Protein AF-A0A956DE65-F1 (afdb_monomer_lite)

Structure (mmCIF, N/CA/C/O backbone):
data_AF-A0A956DE65-F1
#
_entry.id   AF-A0A956DE65-F1
#
loop_
_atom_site.group_PDB
_atom_site.id
_atom_site.type_symbol
_atom_site.label_atom_id
_atom_site.label_alt_id
_atom_site.label_comp_id
_atom_site.label_asym_id
_atom_site.label_entity_id
_atom_site.label_seq_id
_atom_site.pdbx_PDB_ins_code
_atom_site.Cartn_x
_atom_site.Cartn_y
_atom_site.Cartn_z
_atom_site.occupancy
_atom_site.B_iso_or_equiv
_atom_site.auth_seq_id
_atom_site.auth_comp_id
_atom_site.auth_asym_id
_atom_site.auth_atom_id
_atom_site.pdbx_PDB_model_num
ATOM 1 N N . MET A 1 1 ? 37.335 5.386 6.752 1.00 34.44 1 MET A N 1
ATOM 2 C CA . MET A 1 1 ? 36.260 5.614 5.763 1.00 34.44 1 MET A CA 1
ATOM 3 C C . MET A 1 1 ? 36.700 4.943 4.476 1.00 34.44 1 MET A C 1
ATOM 5 O O . MET A 1 1 ? 37.652 5.407 3.871 1.00 34.44 1 MET A O 1
ATOM 9 N N . SER A 1 2 ? 36.118 3.789 4.152 1.00 34.28 2 SER A N 1
ATOM 10 C CA . SER A 1 2 ? 36.446 3.040 2.935 1.00 34.28 2 SER A CA 1
ATOM 11 C C . SER A 1 2 ? 35.549 3.569 1.822 1.00 34.28 2 SER A C 1
ATOM 13 O O . SER A 1 2 ? 34.340 3.340 1.862 1.00 34.28 2 SER A O 1
ATOM 15 N N . SER A 1 3 ? 36.101 4.362 0.901 1.00 36.34 3 SER A N 1
ATOM 16 C CA . SER A 1 3 ? 35.368 4.732 -0.304 1.00 36.34 3 SER A CA 1
ATOM 17 C C . SER A 1 3 ? 35.287 3.497 -1.193 1.00 36.34 3 SER A C 1
ATOM 19 O O . SER A 1 3 ? 36.281 2.820 -1.461 1.00 36.34 3 SER A O 1
ATOM 21 N N . VAL A 1 4 ? 34.072 3.174 -1.622 1.00 36.09 4 VAL A N 1
ATOM 22 C CA . VAL A 1 4 ? 33.838 2.189 -2.671 1.00 36.09 4 VAL A CA 1
ATOM 23 C C . VAL A 1 4 ? 34.372 2.804 -3.964 1.00 36.09 4 VAL A C 1
ATOM 25 O O . VAL A 1 4 ? 33.655 3.486 -4.687 1.00 36.09 4 VAL A O 1
ATOM 28 N N . LEU A 1 5 ? 35.665 2.619 -4.224 1.00 34.53 5 LEU A N 1
ATOM 29 C CA . LEU A 1 5 ? 36.224 2.813 -5.553 1.00 34.53 5 LEU A CA 1
ATOM 30 C C . LEU A 1 5 ? 35.657 1.695 -6.423 1.00 34.53 5 LEU A C 1
ATOM 32 O O . LEU A 1 5 ? 35.942 0.515 -6.204 1.00 34.53 5 LEU A O 1
ATOM 36 N N . SER A 1 6 ? 34.803 2.084 -7.369 1.00 33.66 6 SER A N 1
ATOM 37 C CA . SER A 1 6 ? 34.328 1.224 -8.445 1.00 33.66 6 SER A CA 1
ATOM 38 C C . SER A 1 6 ? 35.541 0.551 -9.085 1.00 33.66 6 SER A C 1
ATOM 40 O O . SER A 1 6 ? 36.336 1.193 -9.768 1.00 33.66 6 SER A O 1
ATOM 42 N N . ARG A 1 7 ? 35.727 -0.744 -8.813 1.00 44.09 7 ARG A N 1
ATOM 43 C CA . ARG A 1 7 ? 36.725 -1.562 -9.498 1.00 44.09 7 ARG A CA 1
ATOM 44 C C . ARG A 1 7 ? 36.208 -1.819 -10.907 1.00 44.09 7 ARG A C 1
ATOM 46 O O . ARG A 1 7 ? 35.679 -2.894 -11.182 1.00 44.09 7 ARG A O 1
ATOM 53 N N . ILE A 1 8 ? 36.367 -0.849 -11.800 1.00 47.75 8 ILE A N 1
ATOM 54 C CA . ILE A 1 8 ? 36.428 -1.163 -13.224 1.00 47.75 8 ILE A CA 1
ATOM 55 C C . ILE A 1 8 ? 37.656 -2.065 -13.359 1.00 47.75 8 ILE A C 1
ATOM 57 O O . ILE A 1 8 ? 38.786 -1.657 -13.097 1.00 47.75 8 ILE A O 1
ATOM 61 N N . ARG A 1 9 ? 37.429 -3.355 -13.617 1.00 42.97 9 ARG A N 1
ATOM 62 C CA . ARG A 1 9 ? 38.506 -4.327 -13.816 1.00 42.97 9 ARG A CA 1
ATOM 63 C C . ARG A 1 9 ? 39.313 -3.862 -15.029 1.00 42.97 9 ARG A C 1
ATOM 65 O O . ARG A 1 9 ? 38.852 -4.016 -16.151 1.00 42.97 9 ARG A O 1
ATOM 72 N N . HIS A 1 10 ? 40.525 -3.355 -14.815 1.00 46.88 10 HIS A N 1
ATOM 73 C CA . HIS A 1 10 ? 41.432 -2.958 -15.901 1.00 46.88 10 HIS A CA 1
ATOM 74 C C . HIS A 1 10 ? 41.753 -4.099 -16.887 1.00 46.88 10 HIS A C 1
ATOM 76 O O . HIS A 1 10 ? 42.130 -3.832 -18.017 1.00 46.88 10 HIS A O 1
ATOM 82 N N . GLY A 1 11 ? 41.518 -5.364 -16.520 1.00 49.53 11 GLY A N 1
ATOM 83 C CA . GLY A 1 11 ? 41.624 -6.509 -17.436 1.00 49.53 11 GLY A CA 1
ATOM 84 C C . GLY A 1 11 ? 40.432 -6.699 -18.383 1.00 49.53 11 GLY A C 1
ATOM 85 O O . GLY A 1 11 ? 40.154 -7.838 -18.728 1.00 49.53 11 GLY A O 1
ATOM 86 N N . THR A 1 12 ? 39.674 -5.640 -18.685 1.00 47.75 12 THR A N 1
ATOM 87 C CA . THR A 1 12 ? 38.514 -5.659 -19.606 1.00 47.75 12 THR A CA 1
ATOM 88 C C . THR A 1 12 ? 38.545 -4.508 -20.619 1.00 47.75 12 THR A C 1
ATOM 90 O O . THR A 1 12 ? 37.570 -4.267 -21.336 1.00 47.75 12 THR A O 1
ATOM 93 N N . ALA A 1 13 ? 39.655 -3.76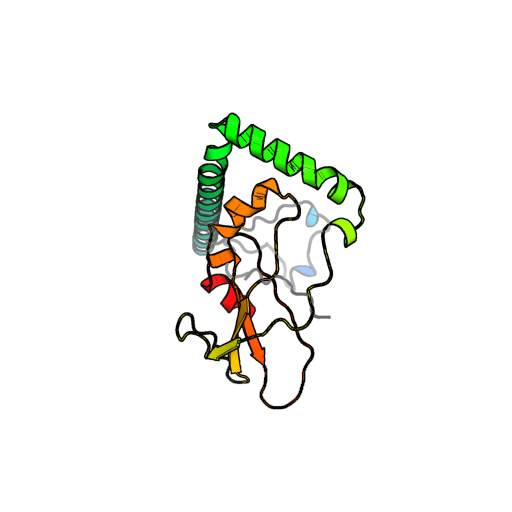7 -20.664 1.00 51.00 13 ALA A N 1
ATOM 94 C CA . ALA A 1 13 ? 39.881 -2.690 -21.616 1.00 51.00 13 ALA A CA 1
ATOM 95 C C . ALA A 1 13 ? 40.623 -3.241 -22.840 1.00 51.00 13 ALA A C 1
ATOM 97 O O . ALA A 1 13 ? 41.652 -3.896 -22.700 1.00 51.00 13 ALA A O 1
ATOM 98 N N . SER A 1 14 ? 40.138 -2.950 -24.051 1.00 52.38 14 SER A N 1
ATOM 99 C CA . SER A 1 14 ? 40.809 -3.392 -25.286 1.00 52.38 14 SER A CA 1
ATOM 100 C C . SER A 1 14 ? 42.102 -2.628 -25.608 1.00 52.38 14 SER A C 1
ATOM 102 O O . SER A 1 14 ? 42.804 -2.980 -26.553 1.00 52.38 14 SER A O 1
ATOM 104 N N . SER A 1 15 ? 42.395 -1.565 -24.862 1.00 52.34 15 SER A N 1
ATOM 105 C CA . SER A 1 15 ? 43.587 -0.727 -24.995 1.00 52.34 15 SER A CA 1
ATOM 106 C C . SER A 1 15 ? 43.963 -0.175 -23.622 1.00 52.34 15 SER A C 1
ATOM 108 O O . SER A 1 15 ? 43.128 0.457 -22.974 1.00 52.34 15 SER A O 1
ATOM 110 N N . GLU A 1 16 ? 45.197 -0.417 -23.178 1.00 52.31 16 GLU A N 1
ATOM 111 C CA . GLU A 1 16 ? 45.737 0.215 -21.971 1.00 52.31 16 GLU A CA 1
ATOM 112 C C . GLU A 1 16 ? 45.933 1.723 -22.204 1.00 52.31 16 GLU A C 1
ATOM 114 O O . GLU A 1 16 ? 46.301 2.122 -23.317 1.00 52.31 16 GLU A O 1
ATOM 119 N N . PRO A 1 17 ? 45.717 2.577 -21.186 1.00 54.22 17 PRO A N 1
ATOM 120 C CA . PRO A 1 17 ? 46.152 3.965 -21.250 1.00 54.22 17 PRO A CA 1
ATOM 121 C C . PRO A 1 17 ? 47.668 3.998 -21.473 1.00 54.22 17 PRO A C 1
ATOM 123 O O . PRO A 1 17 ? 48.412 3.272 -20.814 1.00 54.22 17 PRO A O 1
ATOM 126 N N . SER A 1 18 ? 48.154 4.836 -22.386 1.00 56.69 18 SER A N 1
ATOM 127 C CA . SER A 1 18 ? 49.595 5.042 -22.541 1.00 56.69 18 SER A CA 1
ATOM 128 C C . SER A 1 18 ? 50.141 5.724 -21.282 1.00 56.69 18 SER A C 1
ATOM 130 O O . SER A 1 18 ? 49.874 6.908 -21.077 1.00 56.69 18 SER A O 1
ATOM 132 N N . GLY A 1 19 ? 50.883 4.998 -20.441 1.00 57.03 19 GLY A N 1
ATOM 133 C CA . GLY A 1 19 ? 51.376 5.518 -19.164 1.00 57.03 19 GLY A CA 1
ATOM 134 C C . GLY A 1 19 ? 52.756 4.987 -18.787 1.00 57.03 19 GLY A C 1
ATOM 135 O O . GLY A 1 19 ? 52.990 3.784 -18.787 1.00 57.03 19 GLY A O 1
ATOM 136 N N . SER A 1 20 ? 53.653 5.927 -18.493 1.00 59.50 20 SER A N 1
ATOM 137 C CA . SER A 1 20 ? 55.043 5.779 -18.044 1.00 59.50 20 SER A CA 1
ATOM 138 C C . SER A 1 20 ? 55.220 4.940 -16.770 1.00 59.50 20 SER A C 1
ATOM 140 O O . SER A 1 20 ? 54.276 4.799 -15.999 1.00 59.50 20 SER A O 1
ATOM 142 N N . ASP A 1 21 ? 56.455 4.492 -16.502 1.00 56.69 21 ASP A N 1
ATOM 143 C CA . ASP A 1 21 ? 56.867 3.775 -15.282 1.00 56.69 21 ASP A CA 1
ATOM 144 C C . ASP A 1 21 ? 56.325 4.432 -13.989 1.00 56.69 21 ASP A C 1
ATOM 146 O O . ASP A 1 21 ? 56.846 5.450 -13.533 1.00 56.69 21 ASP A O 1
ATOM 150 N N . GLY A 1 22 ? 55.271 3.855 -13.393 1.00 64.88 22 GLY A N 1
ATOM 151 C CA . GLY A 1 22 ? 54.675 4.306 -12.126 1.00 64.88 22 GLY A CA 1
ATOM 152 C C . GLY A 1 22 ? 53.154 4.090 -12.032 1.00 64.88 22 GLY A C 1
ATOM 153 O O . GLY A 1 22 ? 52.532 3.619 -12.987 1.00 64.88 22 GLY A O 1
ATOM 154 N N . PRO A 1 23 ? 52.519 4.399 -10.882 1.00 64.31 23 PRO A N 1
ATOM 155 C CA . PRO A 1 23 ? 51.067 4.345 -10.759 1.00 64.31 23 PRO A CA 1
ATOM 156 C C . PRO A 1 23 ? 50.413 5.427 -11.629 1.00 64.31 23 PRO A C 1
ATOM 158 O O . PRO A 1 23 ? 50.681 6.612 -11.452 1.00 64.31 23 PRO A O 1
ATOM 161 N N . TRP A 1 24 ? 49.532 5.030 -12.550 1.00 63.47 24 TRP A N 1
ATOM 162 C CA . TRP A 1 24 ? 48.954 5.923 -13.569 1.00 63.47 24 TRP A CA 1
ATOM 163 C C . TRP A 1 24 ? 48.234 7.158 -12.999 1.00 63.47 24 TRP A C 1
ATOM 165 O O . TRP A 1 24 ? 48.202 8.204 -13.637 1.00 63.47 24 TRP A O 1
ATOM 175 N N . TRP A 1 25 ? 47.683 7.062 -11.784 1.00 68.00 25 TRP A N 1
ATOM 176 C CA . TRP A 1 25 ? 47.002 8.172 -11.108 1.00 68.00 25 TRP A CA 1
ATOM 177 C C . TRP A 1 25 ? 47.958 9.267 -10.606 1.00 68.00 25 TRP A C 1
ATOM 179 O O . TRP A 1 25 ? 47.498 10.348 -10.250 1.00 68.00 25 TRP A O 1
ATOM 189 N N . GLU A 1 26 ? 49.267 9.007 -10.565 1.00 67.69 26 GLU A N 1
ATOM 190 C CA . GLU A 1 26 ? 50.301 9.985 -10.188 1.00 67.69 26 GLU A CA 1
ATOM 191 C C . GLU A 1 26 ? 50.902 10.702 -11.405 1.00 67.69 26 GLU A C 1
ATOM 193 O O . GLU A 1 26 ? 51.625 11.683 -11.245 1.00 67.69 26 GLU A O 1
ATOM 198 N N . THR A 1 27 ? 50.597 10.237 -12.621 1.00 68.31 27 THR A N 1
ATOM 199 C CA . THR A 1 27 ? 51.179 10.731 -13.880 1.00 68.31 27 THR A CA 1
ATOM 200 C C . THR A 1 27 ? 50.134 11.282 -14.856 1.00 68.31 27 THR A C 1
ATOM 202 O O . THR A 1 27 ? 50.427 11.478 -16.036 1.00 68.31 27 THR A O 1
ATOM 205 N N . LEU A 1 28 ? 48.917 11.566 -14.376 1.00 66.75 28 LEU A N 1
ATOM 206 C CA . LEU A 1 28 ? 47.846 12.127 -15.199 1.00 66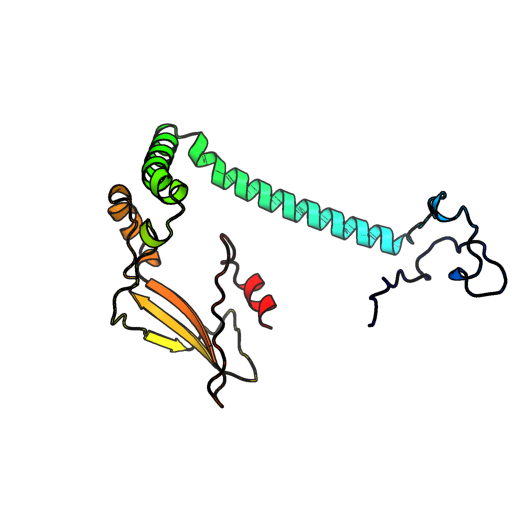.75 28 LEU A CA 1
ATOM 207 C C . LEU A 1 28 ? 48.201 13.540 -15.704 1.00 66.75 28 LEU A C 1
ATOM 209 O O . LEU A 1 28 ? 48.596 14.389 -14.901 1.00 66.75 28 LEU A O 1
ATOM 213 N N . PRO A 1 29 ? 48.024 13.832 -17.007 1.00 71.94 29 PRO A N 1
ATOM 214 C CA . PRO A 1 29 ? 48.143 15.190 -17.531 1.00 71.94 29 PRO A CA 1
ATOM 215 C C . PRO A 1 29 ? 47.158 16.147 -16.845 1.00 71.94 29 PRO A C 1
ATOM 217 O O . PRO A 1 29 ? 46.033 15.758 -16.538 1.00 71.94 29 PRO A O 1
ATOM 220 N N . GLU A 1 30 ? 47.521 17.422 -16.679 1.00 75.06 30 GLU A N 1
ATOM 221 C CA . GLU A 1 30 ? 46.603 18.438 -16.122 1.00 75.06 30 GLU A CA 1
ATOM 222 C C . GLU A 1 30 ? 45.300 18.565 -16.932 1.00 75.06 30 GLU A C 1
ATOM 224 O O . GLU A 1 30 ? 44.240 18.840 -16.374 1.00 75.06 30 GLU A O 1
ATOM 229 N N . SER A 1 31 ? 45.360 18.291 -18.238 1.00 70.75 31 SER A N 1
ATOM 230 C CA . SER A 1 31 ? 44.213 18.281 -19.150 1.00 70.75 31 SER A CA 1
ATOM 231 C C . SER A 1 31 ? 43.465 16.942 -19.210 1.00 70.75 31 SER A C 1
ATOM 233 O O . SER A 1 31 ? 42.591 16.775 -20.055 1.00 70.75 31 SER A O 1
ATOM 235 N N . PHE A 1 32 ? 43.764 15.975 -18.334 1.00 69.12 32 PHE A N 1
ATOM 236 C CA . PHE A 1 32 ? 43.122 14.653 -18.338 1.00 69.12 32 PHE A CA 1
ATOM 237 C C . PHE A 1 32 ? 41.589 14.730 -18.276 1.00 69.12 32 PHE A C 1
ATOM 239 O O . PHE A 1 32 ? 40.898 13.991 -18.970 1.00 69.12 32 PHE A O 1
ATOM 246 N N . ALA A 1 33 ? 41.051 15.673 -17.496 1.00 66.31 33 ALA A N 1
ATOM 247 C CA . ALA A 1 33 ? 39.609 15.884 -17.366 1.00 66.31 33 ALA A CA 1
ATOM 248 C C . ALA A 1 33 ? 38.935 16.422 -18.646 1.00 66.31 33 ALA A C 1
ATOM 250 O O . ALA A 1 33 ? 37.709 16.413 -18.736 1.00 66.31 33 ALA A O 1
ATOM 251 N N . GLU A 1 34 ? 39.716 16.905 -19.616 1.00 73.12 34 GLU A N 1
ATOM 252 C CA . GLU A 1 34 ? 39.227 17.464 -20.881 1.00 73.12 34 GLU A CA 1
ATOM 253 C C . GLU A 1 34 ? 39.163 16.416 -22.004 1.00 73.12 34 GLU A C 1
ATOM 255 O O . GLU A 1 34 ? 38.576 16.673 -23.055 1.00 73.12 34 GLU A O 1
ATOM 260 N N . SER A 1 35 ? 39.741 15.230 -21.791 1.00 55.69 35 SER A N 1
ATOM 261 C CA . SER A 1 35 ? 39.697 14.116 -22.737 1.00 55.69 35 SER A CA 1
ATOM 262 C C . SER A 1 35 ? 38.736 13.028 -22.270 1.00 55.69 35 SER A C 1
ATOM 264 O O . SER A 1 35 ? 38.816 12.564 -21.135 1.00 55.69 35 SER A O 1
ATOM 266 N N . GLU A 1 36 ? 37.862 12.565 -23.164 1.00 54.97 36 GLU A N 1
ATOM 267 C CA . GLU A 1 36 ? 37.156 11.303 -22.948 1.00 54.97 36 GLU A CA 1
ATOM 268 C C . GLU A 1 36 ? 38.173 10.160 -23.026 1.00 54.97 36 GLU A C 1
ATOM 270 O O . GLU A 1 36 ? 38.764 9.920 -24.082 1.00 54.97 36 GLU A O 1
ATOM 275 N N . GLU A 1 37 ? 38.393 9.443 -21.922 1.00 55.00 37 GLU A N 1
ATOM 276 C CA . GLU A 1 37 ? 39.124 8.181 -21.995 1.00 55.00 37 GLU A CA 1
ATOM 277 C C . GLU A 1 37 ? 38.299 7.191 -22.830 1.00 55.00 37 GLU A C 1
ATOM 279 O O . GLU A 1 37 ? 37.135 6.925 -22.500 1.00 55.00 37 GLU A O 1
ATOM 284 N N . PRO A 1 38 ? 38.863 6.616 -23.909 1.00 53.06 38 PRO A N 1
ATOM 285 C CA . PRO A 1 38 ? 38.176 5.598 -24.679 1.00 53.06 38 PRO A CA 1
ATOM 286 C C . PRO A 1 38 ? 38.137 4.306 -23.858 1.00 53.06 38 PRO A C 1
ATOM 288 O O . PRO A 1 38 ? 38.939 3.393 -24.045 1.00 53.06 38 PRO A O 1
ATOM 291 N N . PHE A 1 39 ? 37.169 4.199 -22.948 1.00 55.56 39 PHE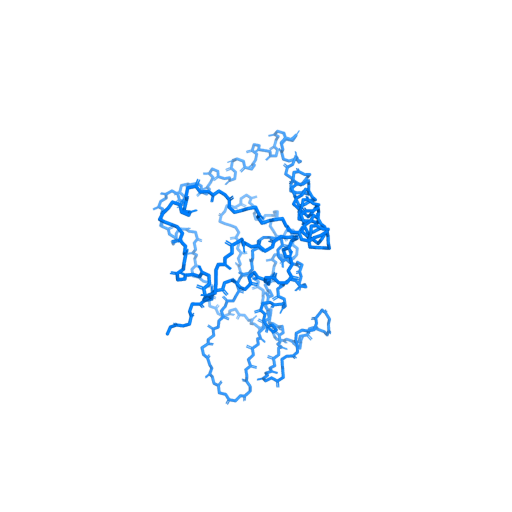 A N 1
ATOM 292 C CA . PHE A 1 39 ? 36.833 2.949 -22.276 1.00 55.56 39 PHE A CA 1
ATOM 293 C C . PHE A 1 39 ? 36.119 2.027 -23.265 1.00 55.56 39 PHE A C 1
ATOM 295 O O . PHE A 1 39 ? 34.902 1.827 -23.237 1.00 55.56 39 PHE A O 1
ATOM 302 N N . ALA A 1 40 ? 36.883 1.460 -24.191 1.00 58.19 40 ALA A N 1
ATOM 303 C CA . ALA A 1 40 ? 36.394 0.408 -25.051 1.00 58.19 40 ALA A CA 1
ATOM 304 C C . ALA A 1 40 ? 36.280 -0.877 -24.221 1.00 58.19 40 ALA A C 1
ATOM 306 O O . ALA A 1 40 ? 37.258 -1.590 -24.002 1.00 58.19 40 ALA A O 1
ATOM 307 N N . LEU A 1 41 ? 35.056 -1.161 -23.765 1.00 62.12 41 LEU A N 1
ATOM 308 C CA . LEU A 1 41 ? 34.712 -2.442 -23.153 1.00 62.12 41 LEU A CA 1
ATOM 309 C C . LEU A 1 41 ? 35.136 -3.589 -24.083 1.00 62.12 41 LEU A C 1
ATOM 311 O O . LEU A 1 41 ? 34.880 -3.549 -25.297 1.00 62.12 41 LEU A O 1
ATOM 315 N N . GLU A 1 42 ? 35.732 -4.628 -23.512 1.00 70.88 42 GLU A N 1
ATOM 316 C CA . GLU A 1 42 ? 35.923 -5.900 -24.194 1.00 70.88 42 GLU A CA 1
ATOM 317 C C . GLU A 1 42 ? 34.598 -6.418 -24.762 1.00 70.88 42 GLU A C 1
ATOM 319 O O . GLU A 1 42 ? 33.515 -6.199 -24.210 1.00 70.88 42 GLU A O 1
ATOM 324 N N . THR A 1 43 ? 34.671 -7.137 -25.883 1.00 74.50 43 THR A N 1
ATOM 325 C CA . THR A 1 43 ? 33.488 -7.652 -26.589 1.00 74.50 43 THR A CA 1
ATOM 326 C C . THR A 1 43 ? 32.563 -8.443 -25.661 1.00 74.50 43 THR A C 1
ATOM 328 O O . THR A 1 43 ? 31.345 -8.301 -25.749 1.00 74.50 43 THR A O 1
ATOM 331 N N . GLY A 1 44 ? 33.122 -9.221 -24.726 1.00 77.25 44 GLY A N 1
ATOM 332 C CA . GLY A 1 44 ? 32.341 -9.977 -23.744 1.00 77.25 44 GLY A CA 1
ATOM 333 C C . GLY A 1 44 ? 31.521 -9.091 -22.801 1.00 77.25 44 GLY A C 1
ATOM 334 O O . GLY A 1 44 ? 30.347 -9.374 -22.559 1.00 77.25 44 GLY A O 1
ATOM 335 N N . ASP A 1 45 ? 32.090 -7.988 -22.317 1.00 74.19 45 ASP A N 1
ATOM 336 C CA . ASP A 1 45 ? 31.389 -7.068 -21.420 1.00 74.19 45 ASP A CA 1
ATOM 337 C C . ASP A 1 45 ? 30.409 -6.162 -22.166 1.00 74.19 45 ASP A C 1
ATOM 339 O O . ASP A 1 45 ? 29.322 -5.899 -21.652 1.00 74.19 45 ASP A O 1
ATOM 343 N N . LYS A 1 46 ? 30.699 -5.795 -23.422 1.00 75.94 46 LYS A N 1
ATOM 344 C CA . LYS A 1 46 ? 29.713 -5.152 -24.311 1.00 75.94 46 LYS A CA 1
ATOM 345 C C . LYS A 1 46 ? 28.464 -6.010 -24.473 1.00 75.94 46 LYS A C 1
ATOM 347 O O . LYS A 1 46 ? 27.355 -5.496 -24.353 1.00 75.94 46 LYS A O 1
ATOM 352 N N . VAL A 1 47 ? 28.632 -7.314 -24.703 1.00 84.12 47 VAL A N 1
ATOM 353 C CA . VAL A 1 47 ? 27.509 -8.257 -24.820 1.00 84.12 47 VAL A CA 1
ATOM 354 C C . VAL A 1 47 ? 26.728 -8.338 -23.509 1.00 84.12 47 VAL A C 1
ATOM 356 O O . VAL A 1 47 ? 25.500 -8.299 -23.536 1.00 84.12 47 VAL A O 1
ATOM 359 N N . ARG A 1 48 ? 27.408 -8.382 -22.356 1.00 81.50 48 ARG A N 1
ATOM 360 C CA . ARG A 1 48 ? 26.748 -8.393 -21.038 1.00 81.50 48 ARG A CA 1
ATOM 361 C C . ARG A 1 48 ? 25.936 -7.124 -20.793 1.00 81.50 48 ARG A C 1
ATOM 363 O O . ARG A 1 48 ? 24.750 -7.232 -20.497 1.00 81.50 48 ARG A O 1
ATOM 370 N N . VAL A 1 49 ? 26.535 -5.948 -20.970 1.00 80.88 49 VAL A N 1
ATOM 371 C CA . VAL A 1 49 ? 25.851 -4.654 -20.808 1.00 80.88 49 VAL A CA 1
ATOM 372 C C . VAL A 1 49 ? 24.678 -4.520 -21.779 1.00 80.88 49 VAL A C 1
ATOM 374 O O . VAL A 1 49 ? 23.590 -4.110 -21.384 1.00 80.88 49 VAL A O 1
ATOM 377 N N . ALA A 1 50 ? 24.855 -4.916 -23.040 1.00 81.75 50 ALA A N 1
ATOM 378 C CA . ALA A 1 50 ? 23.768 -4.904 -24.012 1.00 81.75 50 ALA A CA 1
ATOM 379 C C . ALA A 1 50 ? 22.635 -5.860 -23.606 1.00 81.75 50 ALA A C 1
ATOM 381 O O . ALA A 1 50 ? 21.463 -5.504 -23.705 1.00 81.75 50 ALA A O 1
ATOM 382 N N . SER A 1 51 ? 22.966 -7.051 -23.097 1.00 83.81 51 SER A N 1
ATOM 383 C CA . SER A 1 51 ? 21.963 -8.021 -22.652 1.00 83.81 51 SER A CA 1
ATOM 384 C C . SER A 1 51 ? 21.145 -7.514 -21.460 1.00 83.81 51 SER A C 1
ATOM 386 O O . SER A 1 51 ? 19.920 -7.628 -21.472 1.00 83.81 51 SER A O 1
ATOM 388 N N . THR A 1 52 ? 21.782 -6.884 -20.467 1.00 83.69 52 THR A N 1
ATOM 389 C CA . THR A 1 52 ? 21.076 -6.316 -19.309 1.00 83.69 52 THR A CA 1
ATOM 390 C C . THR A 1 52 ? 20.230 -5.112 -19.701 1.00 83.69 52 THR A C 1
ATOM 392 O O . THR A 1 52 ? 19.107 -4.989 -19.219 1.00 83.69 52 THR A O 1
ATOM 395 N N . ALA A 1 53 ? 20.708 -4.276 -20.627 1.00 86.31 53 ALA A N 1
ATOM 396 C CA . ALA A 1 53 ? 19.933 -3.168 -21.177 1.00 86.31 53 ALA A CA 1
ATOM 397 C C . ALA A 1 53 ? 18.672 -3.653 -21.915 1.00 86.31 53 ALA A C 1
ATOM 399 O O . ALA A 1 53 ? 17.590 -3.110 -21.703 1.00 86.31 53 ALA A O 1
ATOM 400 N N . VAL A 1 54 ? 18.772 -4.705 -22.736 1.00 89.25 54 VAL A N 1
ATOM 401 C CA . VAL A 1 54 ? 17.609 -5.291 -23.431 1.00 89.25 54 VAL A CA 1
ATOM 402 C C . VAL A 1 54 ? 16.596 -5.862 -22.436 1.00 89.25 54 VAL A C 1
ATOM 404 O O . VAL A 1 54 ? 15.394 -5.651 -22.600 1.00 89.25 54 VAL A O 1
ATOM 407 N N . ILE A 1 55 ? 17.063 -6.547 -21.388 1.00 89.62 55 ILE A N 1
ATOM 408 C CA . ILE A 1 55 ? 16.192 -7.073 -20.327 1.00 89.62 55 ILE A CA 1
ATOM 409 C C . ILE A 1 55 ? 15.490 -5.930 -19.585 1.00 89.62 55 ILE A C 1
ATOM 411 O O . ILE A 1 55 ? 14.276 -5.994 -19.398 1.00 89.62 55 ILE A O 1
ATOM 415 N N . ASP A 1 56 ? 16.216 -4.876 -19.202 1.00 86.88 56 ASP A N 1
ATOM 416 C CA . ASP A 1 56 ? 15.641 -3.698 -18.540 1.00 86.88 56 ASP A CA 1
ATOM 417 C C . ASP A 1 56 ? 14.557 -3.041 -19.406 1.00 86.88 56 ASP A C 1
ATOM 419 O O . ASP A 1 56 ? 13.440 -2.812 -18.934 1.00 86.88 56 ASP A O 1
ATOM 423 N N . VAL A 1 57 ? 14.831 -2.832 -20.696 1.00 91.69 57 VAL A N 1
ATOM 424 C CA . VAL A 1 57 ? 13.845 -2.302 -21.649 1.00 91.69 57 VAL A CA 1
ATOM 425 C C . VAL A 1 57 ? 12.625 -3.218 -21.742 1.00 91.69 57 VAL A C 1
ATOM 427 O O . VAL A 1 57 ? 11.494 -2.728 -21.722 1.00 91.69 57 VAL A O 1
ATOM 430 N N . GLY A 1 58 ? 12.830 -4.535 -21.801 1.00 90.25 58 GLY A N 1
ATOM 431 C CA . GLY A 1 58 ? 11.755 -5.525 -21.802 1.00 90.25 58 GLY A CA 1
ATOM 432 C C . GLY A 1 58 ? 10.868 -5.427 -20.559 1.00 90.25 58 GLY A C 1
ATOM 433 O O . GLY A 1 58 ? 9.650 -5.298 -20.684 1.00 90.25 58 GLY A O 1
ATOM 434 N N . ILE A 1 59 ? 11.470 -5.411 -19.365 1.00 87.81 59 ILE A N 1
ATOM 435 C CA . ILE A 1 59 ? 10.754 -5.314 -18.083 1.00 87.81 59 ILE A CA 1
ATOM 436 C C . ILE A 1 59 ? 9.981 -3.997 -17.995 1.00 87.81 59 ILE A C 1
ATOM 438 O O . ILE A 1 59 ? 8.790 -4.003 -17.676 1.00 87.81 59 ILE A O 1
ATOM 442 N N . ARG A 1 60 ? 10.619 -2.865 -18.318 1.00 87.56 60 ARG A N 1
ATOM 443 C CA . ARG A 1 60 ? 9.968 -1.546 -18.268 1.00 87.56 60 ARG A CA 1
ATOM 444 C C . ARG A 1 60 ? 8.820 -1.446 -19.256 1.00 87.56 60 ARG A C 1
ATOM 446 O O . ARG A 1 60 ? 7.759 -0.943 -18.899 1.00 87.56 60 ARG A O 1
ATOM 453 N N . THR A 1 61 ? 9.010 -1.943 -20.475 1.00 91.94 61 THR A N 1
ATOM 454 C CA . THR A 1 61 ? 7.973 -1.912 -21.512 1.00 91.94 61 THR A CA 1
ATOM 455 C C . THR A 1 61 ? 6.799 -2.799 -21.124 1.00 91.94 61 THR A C 1
ATOM 457 O O . THR A 1 61 ? 5.653 -2.372 -21.252 1.00 91.94 61 THR A O 1
ATOM 460 N N . ALA A 1 62 ? 7.056 -3.997 -20.594 1.00 84.69 62 ALA A N 1
ATOM 461 C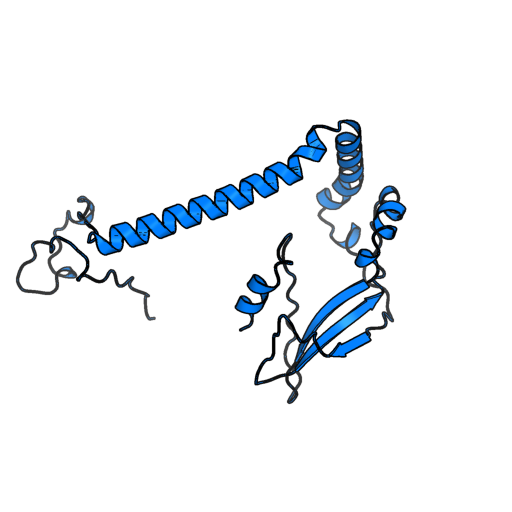 CA . ALA A 1 62 ? 6.010 -4.894 -20.114 1.00 84.69 62 ALA A CA 1
ATOM 462 C C . ALA A 1 62 ? 5.223 -4.269 -18.952 1.00 84.69 62 ALA A C 1
ATOM 464 O O . ALA A 1 62 ? 3.994 -4.227 -19.002 1.00 84.69 62 ALA A O 1
ATOM 465 N N . ALA A 1 63 ? 5.912 -3.715 -17.950 1.00 81.75 63 ALA A N 1
ATOM 466 C CA . ALA A 1 63 ? 5.274 -3.043 -16.821 1.00 81.75 63 ALA A CA 1
ATOM 467 C C . ALA A 1 63 ? 4.460 -1.817 -17.269 1.00 81.75 63 ALA A C 1
ATOM 469 O O . ALA A 1 63 ? 3.298 -1.680 -16.890 1.00 81.75 63 ALA A O 1
ATOM 470 N N . ALA A 1 64 ? 5.027 -0.959 -18.124 1.00 84.94 64 ALA A N 1
ATOM 471 C CA . ALA A 1 64 ? 4.338 0.211 -18.665 1.00 84.94 64 ALA A CA 1
ATOM 472 C C . ALA A 1 64 ? 3.109 -0.184 -19.495 1.00 84.94 64 ALA A C 1
ATOM 474 O O . ALA A 1 64 ? 2.050 0.423 -19.351 1.00 84.94 64 ALA A O 1
ATOM 475 N N . SER A 1 65 ? 3.221 -1.232 -20.314 1.00 87.12 65 SER A N 1
ATOM 476 C CA . SER A 1 65 ? 2.110 -1.754 -21.117 1.00 87.12 65 SER A CA 1
ATOM 477 C C . SER A 1 65 ? 1.010 -2.348 -20.239 1.00 87.12 65 SER A C 1
ATOM 479 O O . SER A 1 65 ? -0.166 -2.115 -20.505 1.00 87.12 65 SER A O 1
ATOM 481 N N . ALA A 1 66 ? 1.368 -3.063 -19.168 1.00 83.62 66 ALA A N 1
ATOM 482 C CA . ALA A 1 66 ? 0.410 -3.583 -18.198 1.00 83.62 66 ALA A CA 1
ATOM 483 C C . ALA A 1 66 ? -0.322 -2.445 -17.469 1.00 83.62 66 ALA A C 1
ATOM 485 O O . ALA A 1 66 ? -1.550 -2.451 -17.403 1.00 83.62 66 ALA A O 1
ATOM 486 N N . VAL A 1 67 ? 0.408 -1.433 -16.984 1.00 80.31 67 VAL A N 1
ATOM 487 C CA . VAL A 1 67 ? -0.182 -0.241 -16.352 1.00 80.31 67 VAL A CA 1
ATOM 488 C C . VAL A 1 67 ? -1.096 0.494 -17.330 1.00 80.31 67 VAL A C 1
ATOM 490 O O . VAL A 1 67 ? -2.228 0.808 -16.974 1.00 80.31 67 VAL A O 1
ATOM 493 N N . ALA A 1 68 ? -0.652 0.722 -18.569 1.00 79.75 68 ALA A N 1
ATOM 494 C CA . ALA A 1 68 ? -1.467 1.353 -19.601 1.00 79.75 68 ALA A CA 1
ATOM 495 C C . ALA A 1 68 ? -2.734 0.532 -19.881 1.00 79.75 68 ALA A C 1
ATOM 497 O O . ALA A 1 68 ? -3.835 1.070 -19.813 1.00 79.75 68 ALA A O 1
ATOM 498 N N . GLY A 1 69 ? -2.607 -0.778 -20.099 1.00 78.38 69 GLY A N 1
ATOM 499 C CA . GLY A 1 69 ? -3.734 -1.683 -20.333 1.00 78.38 69 GLY A CA 1
ATOM 500 C C . GLY A 1 69 ? -4.762 -1.690 -19.198 1.00 78.38 69 GLY A C 1
ATOM 501 O O . GLY A 1 69 ? -5.960 -1.726 -19.466 1.00 78.38 69 GLY A O 1
ATOM 502 N N . LEU A 1 70 ? -4.314 -1.598 -17.942 1.00 71.75 70 LEU A N 1
ATOM 503 C CA . LEU A 1 70 ? -5.182 -1.542 -16.759 1.00 71.75 70 LEU A CA 1
ATOM 504 C C . LEU A 1 70 ? -5.753 -0.144 -16.475 1.00 71.75 70 LEU A C 1
ATOM 506 O O . LEU A 1 70 ? -6.797 -0.040 -15.834 1.00 71.75 70 LEU A O 1
ATOM 510 N N . ALA A 1 71 ? -5.097 0.925 -16.934 1.00 66.62 71 ALA A N 1
ATOM 511 C CA . ALA A 1 71 ? -5.544 2.309 -16.756 1.00 66.62 71 ALA A CA 1
ATOM 512 C C . ALA A 1 71 ? -6.504 2.780 -17.865 1.00 66.62 71 ALA A C 1
ATOM 514 O O . ALA A 1 71 ? -7.394 3.597 -17.617 1.00 66.62 71 ALA A O 1
ATOM 515 N N . LEU A 1 72 ? -6.371 2.235 -19.077 1.00 67.81 72 LEU A N 1
ATOM 516 C CA . LEU A 1 72 ? -7.231 2.531 -20.227 1.00 67.81 72 LEU A CA 1
ATOM 517 C C . LEU A 1 72 ? -8.747 2.272 -20.022 1.00 67.81 72 LEU A C 1
ATOM 519 O O . LEU A 1 72 ? -9.526 3.053 -20.573 1.00 67.81 72 LEU A O 1
ATOM 523 N N . PRO A 1 73 ? -9.233 1.290 -19.226 1.00 59.34 73 PRO A N 1
ATOM 524 C CA . PRO A 1 73 ? -10.668 1.028 -19.070 1.00 59.34 73 PRO A CA 1
ATOM 525 C C . PRO A 1 73 ? -11.452 2.216 -18.494 1.00 59.34 73 PRO A C 1
ATOM 527 O O . PRO A 1 73 ? -12.600 2.439 -18.873 1.00 59.34 73 PRO A O 1
ATOM 530 N N . LEU A 1 74 ? -10.829 3.030 -17.631 1.00 56.31 74 LEU A N 1
ATOM 531 C CA . LEU A 1 74 ? -11.490 4.189 -17.019 1.00 56.31 74 LEU A CA 1
ATOM 532 C C . LEU A 1 74 ? -11.707 5.336 -18.018 1.00 56.31 74 LEU A C 1
ATOM 534 O O . LEU A 1 74 ? -12.699 6.055 -17.917 1.00 56.31 74 LEU A O 1
ATOM 538 N N . GLY A 1 75 ? -10.806 5.498 -18.993 1.00 56.44 75 GLY A N 1
ATOM 539 C CA . GLY A 1 75 ? -10.862 6.581 -19.982 1.00 56.44 75 GLY A CA 1
ATOM 540 C C . GLY A 1 75 ? -11.946 6.401 -21.049 1.00 56.44 75 GLY A C 1
ATOM 541 O O . GLY A 1 75 ? -12.465 7.390 -21.563 1.00 56.44 75 GLY A O 1
ATOM 542 N N . TYR A 1 76 ? -12.335 5.158 -21.350 1.00 64.31 76 TYR A N 1
ATOM 543 C CA . TYR A 1 76 ? -13.340 4.848 -22.378 1.00 64.31 76 TYR A CA 1
ATOM 544 C C . TYR A 1 76 ? -14.773 4.746 -21.847 1.00 64.31 76 TYR A C 1
ATOM 546 O O . TYR A 1 76 ? -15.718 4.732 -22.637 1.00 64.31 76 TYR A O 1
ATOM 554 N N . HIS A 1 77 ? -14.966 4.715 -20.525 1.00 77.88 77 HIS A N 1
ATOM 555 C CA . HIS A 1 77 ? -16.293 4.672 -19.923 1.00 77.88 77 HIS A CA 1
ATOM 556 C C . HIS A 1 77 ? -16.606 6.006 -19.214 1.00 77.88 77 HIS A C 1
ATOM 558 O O . HIS A 1 77 ? -16.401 6.138 -18.004 1.00 77.88 77 HIS A O 1
ATOM 564 N N . PRO A 1 78 ? -17.145 7.022 -19.924 1.00 83.25 78 PRO A N 1
ATOM 565 C CA . PRO A 1 78 ? -17.264 8.395 -19.411 1.00 83.25 78 PRO A CA 1
ATOM 566 C C . PRO A 1 78 ? -18.079 8.494 -18.116 1.00 83.25 78 PRO A C 1
ATOM 568 O O . PRO A 1 78 ? -17.823 9.349 -17.269 1.00 83.25 78 PRO A O 1
ATOM 571 N N . ARG A 1 79 ? -19.041 7.584 -17.915 1.00 87.00 79 ARG A N 1
ATOM 572 C CA . ARG A 1 79 ? -19.815 7.497 -16.669 1.00 87.00 79 ARG A CA 1
ATOM 573 C C . ARG A 1 79 ? -18.974 7.026 -15.483 1.00 87.00 79 ARG A C 1
ATOM 575 O O . ARG A 1 79 ? -19.213 7.471 -14.367 1.00 87.00 79 ARG A O 1
ATOM 582 N N . GLU A 1 80 ? -18.031 6.114 -15.697 1.00 83.44 80 GLU A N 1
ATOM 583 C CA . GLU A 1 80 ? -17.144 5.629 -14.633 1.00 83.44 80 GLU A CA 1
ATOM 584 C C . GLU A 1 80 ? -16.072 6.651 -14.299 1.00 83.44 80 GLU A C 1
ATOM 586 O O . GLU A 1 80 ? -15.873 6.923 -13.118 1.00 83.44 80 GLU A O 1
ATOM 591 N N . LEU A 1 81 ? -15.487 7.298 -15.311 1.00 84.38 81 LEU A N 1
ATOM 592 C CA . LEU A 1 81 ? -14.594 8.432 -15.099 1.00 84.38 81 LEU A CA 1
ATOM 593 C C . LEU A 1 81 ? -15.280 9.528 -14.283 1.00 84.38 81 LEU A C 1
ATOM 595 O O . LEU A 1 81 ? -14.728 9.998 -13.291 1.00 84.38 81 LEU A O 1
ATOM 599 N N . ARG A 1 82 ? -16.513 9.903 -14.650 1.00 88.25 82 ARG A N 1
ATOM 600 C CA . ARG A 1 82 ? -17.259 10.919 -13.905 1.00 88.25 82 ARG A CA 1
ATOM 601 C C . ARG A 1 82 ? -17.500 10.506 -12.454 1.00 88.25 82 ARG A C 1
ATOM 603 O O . ARG A 1 82 ? -17.249 11.308 -11.563 1.00 88.25 82 ARG A O 1
ATOM 610 N N . ARG A 1 83 ? -17.915 9.257 -12.210 1.00 88.50 83 ARG A N 1
ATOM 611 C CA . ARG A 1 83 ? -18.074 8.723 -10.846 1.00 88.50 83 ARG A CA 1
ATOM 612 C C . ARG A 1 83 ? -16.762 8.757 -10.063 1.00 88.50 83 ARG A C 1
ATOM 614 O O . ARG A 1 83 ? -16.786 9.148 -8.905 1.00 88.50 83 ARG A O 1
ATOM 621 N N . ALA A 1 84 ? -15.642 8.385 -10.682 1.00 86.50 84 ALA A N 1
ATOM 622 C CA . ALA A 1 84 ? -14.330 8.421 -10.044 1.00 86.50 84 ALA A CA 1
ATOM 623 C C . ALA A 1 84 ? -13.918 9.854 -9.676 1.00 86.50 84 ALA A C 1
ATOM 625 O O . ALA A 1 84 ? -13.451 10.086 -8.565 1.00 86.50 84 ALA A O 1
ATOM 626 N N . LEU A 1 85 ? -14.147 10.827 -10.564 1.00 90.31 85 LEU A N 1
ATOM 627 C CA . LEU A 1 85 ? -13.916 12.245 -10.273 1.00 90.31 85 LEU A CA 1
ATOM 628 C C . LEU A 1 85 ? -14.816 12.755 -9.139 1.00 90.31 85 LEU A C 1
ATOM 630 O O . LEU A 1 85 ? -14.331 13.466 -8.262 1.00 90.31 85 LEU A O 1
ATOM 634 N N . ASP A 1 86 ? -16.097 12.374 -9.123 1.00 93.00 86 ASP A N 1
ATOM 635 C CA . ASP A 1 86 ? -17.023 12.738 -8.043 1.00 93.00 86 ASP A CA 1
ATOM 636 C C . ASP A 1 86 ? -16.594 12.100 -6.702 1.00 93.00 86 ASP A C 1
ATOM 638 O O . ASP A 1 86 ? -16.663 12.747 -5.655 1.00 93.00 86 ASP A O 1
ATOM 642 N N . ASP A 1 87 ? -16.096 10.858 -6.720 1.00 92.81 87 ASP A N 1
ATOM 643 C CA . ASP A 1 87 ? -15.548 10.194 -5.534 1.00 92.81 87 ASP A CA 1
ATOM 644 C C . ASP A 1 87 ? -14.275 10.903 -5.039 1.00 92.81 87 ASP A C 1
ATOM 646 O O . ASP A 1 87 ? -14.143 11.139 -3.840 1.00 92.81 87 ASP A O 1
ATOM 650 N N . VAL A 1 88 ? -13.361 11.302 -5.934 1.00 92.69 88 VAL A N 1
ATOM 651 C CA . VAL A 1 88 ? -12.159 12.088 -5.588 1.00 92.69 88 VAL A CA 1
ATOM 652 C C . VAL A 1 88 ? -12.537 13.449 -5.006 1.00 92.69 88 VAL A C 1
ATOM 654 O O . VAL A 1 88 ? -11.951 13.870 -4.007 1.00 92.69 88 VAL A O 1
ATOM 657 N N . ALA A 1 89 ? -13.539 14.119 -5.577 1.00 95.75 89 ALA A N 1
ATOM 658 C CA . ALA A 1 89 ? -14.007 15.420 -5.108 1.00 95.75 89 ALA A CA 1
ATOM 659 C C . ALA A 1 89 ? -14.489 15.383 -3.647 1.00 95.75 89 ALA A C 1
ATOM 661 O O . ALA A 1 89 ? -14.329 16.371 -2.934 1.00 95.75 89 ALA A O 1
ATOM 662 N N . PHE A 1 90 ? -15.012 14.246 -3.171 1.00 96.00 90 PHE A N 1
ATOM 663 C CA . PHE A 1 90 ? -15.362 14.063 -1.759 1.00 96.00 90 PHE A CA 1
ATOM 664 C C . PHE A 1 90 ? -14.133 14.092 -0.834 1.00 96.00 90 PHE A C 1
ATOM 666 O O . PHE A 1 90 ? -14.180 14.676 0.249 1.00 96.00 90 PHE A O 1
ATOM 673 N N . TYR A 1 91 ? -13.027 13.465 -1.243 1.00 95.06 91 TYR A N 1
ATOM 674 C CA . TYR A 1 91 ? -11.812 13.362 -0.427 1.00 95.06 91 TYR A CA 1
ATOM 675 C C . TYR A 1 91 ? -10.901 14.586 -0.537 1.00 95.06 91 TYR A C 1
ATOM 677 O O . TYR A 1 91 ? -10.149 14.878 0.396 1.00 95.06 91 TYR A O 1
ATOM 685 N N . LEU A 1 92 ? -10.970 15.316 -1.652 1.00 95.94 92 LEU A N 1
ATOM 686 C CA . LEU A 1 92 ? -10.078 16.434 -1.949 1.00 95.94 92 LEU A CA 1
ATOM 687 C C . LEU A 1 92 ? -10.024 17.498 -0.828 1.00 95.94 92 LEU A C 1
ATOM 689 O O . LEU A 1 92 ? -8.913 17.847 -0.430 1.00 95.94 92 LEU A O 1
ATOM 693 N N . PRO A 1 93 ? -11.143 17.947 -0.219 1.00 95.75 93 PRO A N 1
ATOM 694 C CA . PRO A 1 93 ? -11.092 18.909 0.884 1.00 95.75 93 PRO A CA 1
ATOM 695 C C . PRO A 1 93 ? -10.408 18.374 2.150 1.00 95.75 93 PRO A C 1
ATOM 697 O O . PRO A 1 93 ? -9.901 19.158 2.952 1.00 95.75 93 PRO A O 1
ATOM 700 N N . MET A 1 94 ? -10.409 17.053 2.370 1.00 95.31 94 MET A N 1
ATOM 701 C CA . MET A 1 94 ? -9.690 16.434 3.491 1.00 95.31 94 MET A CA 1
ATOM 702 C C . MET A 1 94 ? -8.187 16.474 3.224 1.00 95.31 94 MET A C 1
ATOM 704 O O . MET A 1 94 ? -7.434 16.954 4.068 1.00 95.31 94 MET A O 1
ATOM 708 N N . ALA A 1 95 ? -7.767 16.060 2.025 1.00 93.12 95 ALA A N 1
ATOM 709 C CA . ALA A 1 95 ? -6.366 16.099 1.613 1.00 93.12 95 ALA A CA 1
ATOM 710 C C . ALA A 1 95 ? -5.802 17.531 1.634 1.00 93.12 95 ALA A C 1
ATOM 712 O O . ALA A 1 95 ? -4.750 17.773 2.218 1.00 93.12 95 ALA A O 1
ATOM 713 N N . GLN A 1 96 ? -6.538 18.496 1.073 1.00 96.25 96 GLN A N 1
ATOM 714 C CA . GLN A 1 96 ? -6.126 19.904 1.016 1.00 96.25 96 GLN A CA 1
ATOM 715 C C . GLN A 1 96 ? -5.995 20.562 2.389 1.00 96.25 96 GLN A C 1
ATOM 717 O O . GLN A 1 96 ? -5.240 21.517 2.535 1.00 96.25 96 GLN A O 1
ATOM 722 N N . SER A 1 97 ? -6.714 20.071 3.400 1.00 96.12 97 SER A N 1
ATOM 723 C CA . SER A 1 97 ? -6.620 20.658 4.737 1.00 96.12 97 SER A CA 1
ATOM 724 C C . SER A 1 97 ? -5.315 20.347 5.465 1.00 96.12 97 SER A C 1
ATOM 726 O O . SER A 1 97 ? -5.048 20.971 6.485 1.00 96.12 97 SER A O 1
ATOM 728 N N . GLY A 1 98 ? -4.530 19.371 4.992 1.00 95.00 98 GLY A N 1
ATOM 729 C CA . GLY A 1 98 ? -3.299 18.935 5.660 1.00 95.00 98 GLY A CA 1
ATOM 730 C C . GLY A 1 98 ? -3.515 18.282 7.033 1.00 95.00 98 GLY A C 1
ATOM 731 O O . GLY A 1 98 ? -2.550 17.894 7.684 1.00 95.00 98 GLY A O 1
ATOM 732 N N . ASP A 1 99 ? -4.766 18.126 7.475 1.00 94.94 99 ASP A N 1
ATOM 733 C CA . ASP A 1 99 ? -5.120 17.511 8.748 1.00 94.94 99 ASP A CA 1
ATOM 734 C C . ASP A 1 99 ? -5.381 16.012 8.565 1.00 94.94 99 ASP A C 1
ATOM 736 O O . ASP A 1 99 ? -6.459 15.573 8.143 1.00 94.94 99 ASP A O 1
ATOM 740 N N . ALA A 1 100 ? -4.376 15.217 8.930 1.00 93.19 100 ALA A N 1
ATOM 741 C CA . ALA A 1 100 ? -4.424 13.761 8.883 1.00 93.19 100 ALA A CA 1
ATOM 742 C C . ALA A 1 100 ? -5.605 13.179 9.682 1.00 93.19 100 ALA A C 1
ATOM 744 O O . ALA A 1 100 ? -6.173 12.160 9.283 1.00 93.19 100 ALA A O 1
ATOM 745 N N . THR A 1 101 ? -6.036 13.831 10.765 1.00 92.88 101 THR A N 1
ATOM 746 C CA . THR A 1 101 ? -7.098 13.315 11.644 1.00 92.88 101 THR A CA 1
ATOM 747 C C . THR A 1 101 ? -8.476 13.316 10.981 1.00 92.88 101 THR A C 1
ATOM 749 O O . THR A 1 101 ? -9.399 12.629 11.436 1.00 92.88 101 THR A O 1
ATOM 752 N N . ARG A 1 102 ? -8.646 14.045 9.869 1.00 90.94 102 ARG A N 1
ATOM 753 C CA . ARG A 1 102 ? -9.895 14.046 9.094 1.00 90.94 102 ARG A CA 1
ATOM 754 C C . ARG A 1 102 ? -10.129 12.728 8.371 1.00 90.94 102 ARG A C 1
ATOM 756 O O . ARG A 1 102 ? -11.281 12.313 8.267 1.00 90.94 102 ARG A O 1
ATOM 763 N N . PHE A 1 103 ? -9.060 12.061 7.941 1.00 92.56 103 PHE A N 1
ATOM 764 C CA . PHE A 1 103 ? -9.123 10.769 7.262 1.00 92.56 103 PHE A CA 1
ATOM 765 C C . PHE A 1 103 ? -8.744 9.614 8.195 1.00 92.56 103 PHE A C 1
ATOM 767 O O . PHE A 1 103 ? -9.498 8.652 8.334 1.00 92.56 103 PHE A O 1
ATOM 774 N N . PHE A 1 104 ? -7.601 9.721 8.873 1.00 91.25 104 PHE A N 1
ATOM 775 C CA . PHE A 1 104 ? -7.082 8.675 9.745 1.00 91.25 104 PHE A CA 1
ATOM 776 C C . PHE A 1 104 ? -7.750 8.758 11.116 1.00 91.25 104 PHE A C 1
ATOM 778 O O . PHE A 1 104 ? -7.505 9.675 11.902 1.00 91.25 104 PHE A O 1
ATOM 785 N N . LYS A 1 105 ? -8.624 7.792 11.400 1.00 89.88 105 LYS A N 1
ATOM 786 C CA . LYS A 1 105 ? -9.282 7.647 12.701 1.00 89.88 105 LYS A CA 1
ATOM 787 C C . LYS A 1 105 ? -8.545 6.626 13.552 1.00 89.88 105 LYS A C 1
ATOM 789 O O . LYS A 1 105 ? -8.005 5.650 13.034 1.00 89.88 105 LYS A O 1
ATOM 794 N N . ALA A 1 106 ? -8.557 6.849 14.865 1.00 90.56 106 ALA A N 1
ATOM 795 C CA . ALA A 1 106 ? -8.057 5.862 15.807 1.00 90.56 106 ALA A CA 1
ATOM 796 C C . ALA A 1 106 ? -8.832 4.543 15.618 1.00 90.56 106 ALA A C 1
ATOM 798 O O . ALA A 1 106 ? -10.067 4.575 15.552 1.00 90.56 106 ALA A O 1
ATOM 799 N N . PRO A 1 107 ? -8.140 3.396 15.511 1.00 87.25 107 PRO A N 1
ATOM 800 C CA . PRO A 1 107 ? -8.809 2.117 15.354 1.00 87.25 107 PRO A CA 1
ATOM 801 C C . PRO A 1 107 ? -9.636 1.792 16.608 1.00 87.25 107 PRO A C 1
ATOM 803 O O . PRO A 1 107 ? -9.269 2.191 17.720 1.00 87.25 107 PRO A O 1
ATOM 806 N N . PRO A 1 108 ? -10.754 1.062 16.459 1.00 90.56 108 PRO A N 1
ATOM 807 C CA . PRO A 1 108 ? -11.549 0.643 17.602 1.00 90.56 108 PRO A CA 1
ATOM 808 C C . PRO A 1 108 ? -10.736 -0.268 18.527 1.00 90.56 108 PRO A C 1
ATOM 810 O O . PRO A 1 108 ? -9.867 -1.028 18.096 1.00 90.56 108 PRO A O 1
ATOM 813 N N . LYS A 1 109 ? -11.043 -0.210 19.823 1.00 92.50 109 LYS A N 1
ATOM 814 C CA . LYS A 1 109 ? -10.445 -1.107 20.817 1.00 92.50 109 LYS A CA 1
ATOM 815 C C . LYS A 1 109 ? -11.057 -2.506 20.707 1.00 92.50 109 LYS A C 1
ATOM 817 O O . LYS A 1 109 ? -12.216 -2.652 20.333 1.00 92.50 109 LYS A O 1
ATOM 822 N N . GLY A 1 110 ? -10.291 -3.524 21.096 1.00 91.44 110 GLY A N 1
ATOM 823 C CA . GLY A 1 110 ? -10.795 -4.898 21.217 1.00 91.44 110 GLY A CA 1
ATOM 824 C C . GLY A 1 110 ? -10.869 -5.686 19.907 1.00 91.44 110 GLY A C 1
ATOM 825 O O . GLY A 1 110 ? -11.585 -6.684 19.847 1.00 91.44 110 GLY A O 1
ATOM 826 N N . VAL A 1 111 ? -10.137 -5.275 18.866 1.00 91.88 111 VAL A N 1
ATOM 827 C CA . VAL A 1 111 ? -9.985 -6.076 17.643 1.00 91.88 111 VAL A CA 1
ATOM 828 C C . VAL A 1 111 ? -9.358 -7.423 18.000 1.00 91.88 111 VAL A C 1
ATOM 830 O O . VAL A 1 111 ? -8.248 -7.491 18.528 1.00 91.88 111 VAL A O 1
ATOM 833 N N . ARG A 1 112 ? -10.081 -8.510 17.722 1.00 94.31 112 ARG A N 1
ATOM 834 C CA . ARG A 1 112 ? -9.608 -9.867 17.993 1.00 94.31 112 ARG A CA 1
ATOM 835 C C . ARG A 1 112 ? -8.663 -10.316 16.883 1.00 94.31 112 ARG A C 1
ATOM 837 O O . ARG A 1 112 ? -9.099 -10.586 15.764 1.00 94.31 112 ARG A O 1
ATOM 844 N N . VAL A 1 113 ? -7.385 -10.442 17.221 1.00 95.12 113 VAL A N 1
ATOM 845 C CA . VAL A 1 113 ? -6.366 -11.020 16.340 1.00 95.12 113 VAL A CA 1
ATOM 846 C C . VAL A 1 113 ? -6.369 -12.538 16.495 1.00 95.12 113 VAL A C 1
ATOM 848 O O . VAL A 1 113 ? -6.459 -13.067 17.602 1.00 95.12 113 VAL A O 1
ATOM 851 N N . ARG A 1 114 ? -6.330 -13.237 15.364 1.00 95.69 114 ARG A N 1
ATOM 852 C CA . ARG A 1 114 ? -6.218 -14.692 15.265 1.00 95.69 114 ARG A CA 1
ATOM 853 C C . ARG A 1 114 ? -4.872 -15.021 14.640 1.00 95.69 114 ARG A C 1
ATOM 855 O O . ARG A 1 114 ? -4.492 -14.377 13.666 1.00 95.69 114 ARG A O 1
ATOM 862 N N . THR A 1 115 ? -4.224 -16.050 15.159 1.00 94.25 115 THR A N 1
ATOM 863 C CA . THR A 1 115 ? -2.912 -16.509 14.705 1.00 94.25 115 THR A CA 1
ATOM 864 C C . THR A 1 115 ? -3.036 -17.905 14.114 1.00 94.25 115 THR A C 1
ATOM 866 O O . THR A 1 115 ? -3.809 -18.729 14.607 1.00 94.25 115 THR A O 1
ATOM 869 N N . SER A 1 116 ? -2.285 -18.168 13.055 1.00 90.81 116 SER A N 1
ATOM 870 C CA . SER A 1 116 ? -2.053 -19.505 12.522 1.00 90.81 116 SER A CA 1
ATOM 871 C C . SER A 1 116 ? -0.587 -19.649 12.115 1.00 90.81 116 SER A C 1
ATOM 873 O O . SER A 1 116 ? 0.059 -18.635 11.833 1.00 90.81 116 SER A O 1
ATOM 875 N N . PRO A 1 117 ? -0.068 -20.886 12.020 1.00 85.38 117 PRO A N 1
ATOM 876 C CA . PRO A 1 117 ? 1.218 -21.123 11.380 1.00 85.38 117 PRO A CA 1
ATOM 877 C C . PRO A 1 117 ? 1.276 -20.451 10.006 1.00 85.38 117 PRO A C 1
ATOM 879 O O . PRO A 1 117 ? 0.259 -20.357 9.307 1.00 85.38 117 PRO A O 1
ATOM 882 N N . ALA A 1 118 ? 2.457 -19.959 9.644 1.00 78.69 118 ALA A N 1
ATOM 883 C CA . ALA A 1 118 ? 2.708 -19.430 8.318 1.00 78.69 118 ALA A CA 1
ATOM 884 C C . ALA A 1 118 ? 2.450 -20.501 7.237 1.00 78.69 118 ALA A C 1
ATOM 886 O O . ALA A 1 118 ? 2.836 -21.657 7.413 1.00 78.69 118 ALA A O 1
ATOM 887 N N . ASP A 1 119 ? 1.812 -20.127 6.118 1.00 69.25 119 ASP A N 1
ATOM 888 C CA . ASP A 1 119 ? 1.682 -21.033 4.965 1.00 69.25 119 ASP A CA 1
ATOM 889 C C . ASP A 1 119 ? 3.057 -21.550 4.520 1.00 69.25 119 ASP A C 1
ATOM 891 O O . ASP A 1 119 ? 4.035 -20.805 4.500 1.00 69.25 119 ASP A O 1
ATOM 895 N N . TRP A 1 120 ? 3.112 -22.829 4.149 1.00 60.00 120 TRP A N 1
ATOM 896 C CA . TRP A 1 120 ? 4.348 -23.548 3.828 1.00 60.00 120 TRP A CA 1
ATOM 897 C C . TRP A 1 120 ? 4.981 -23.151 2.481 1.00 60.00 120 TRP A C 1
ATOM 899 O O . TRP A 1 120 ? 6.100 -23.575 2.198 1.00 60.00 120 TRP A O 1
ATOM 909 N N . TYR A 1 121 ? 4.274 -22.381 1.647 1.00 58.19 121 TYR A N 1
ATOM 910 C CA . TYR A 1 121 ? 4.742 -21.871 0.357 1.00 58.19 121 TYR A CA 1
ATOM 911 C C . TYR A 1 121 ? 4.034 -20.545 0.005 1.00 58.19 121 TYR A C 1
ATOM 913 O O . TYR A 1 121 ? 2.801 -20.510 0.069 1.00 58.19 121 TYR A O 1
ATOM 921 N N . PRO A 1 122 ? 4.755 -19.488 -0.423 1.00 55.53 122 PRO A N 1
ATOM 922 C CA . PRO A 1 122 ? 6.215 -19.321 -0.406 1.00 55.53 122 PRO A CA 1
ATOM 923 C C . PRO A 1 122 ? 6.719 -19.198 1.042 1.00 55.53 122 PRO A C 1
ATOM 925 O O . PRO A 1 122 ? 6.010 -18.679 1.905 1.00 55.53 122 PRO A O 1
ATOM 928 N N . ARG A 1 123 ? 7.874 -19.802 1.334 1.00 62.62 123 ARG A N 1
ATOM 929 C CA . ARG A 1 123 ? 8.303 -20.141 2.696 1.00 62.62 123 ARG A CA 1
ATOM 930 C C . ARG A 1 123 ? 9.386 -19.174 3.178 1.00 62.62 123 ARG A C 1
ATOM 932 O O . ARG A 1 123 ? 10.565 -19.400 2.928 1.00 62.62 123 ARG A O 1
ATOM 939 N N . PHE A 1 124 ? 8.989 -18.150 3.924 1.00 71.19 124 PHE A N 1
ATOM 940 C CA . PHE A 1 124 ? 9.898 -17.432 4.816 1.00 71.19 124 PHE A CA 1
ATOM 941 C C . PHE A 1 124 ? 10.048 -18.225 6.128 1.00 71.19 124 PHE A C 1
ATOM 943 O O . PHE A 1 124 ? 9.122 -18.256 6.940 1.00 71.19 124 PHE A O 1
ATOM 950 N N . ASP A 1 125 ? 11.188 -18.901 6.300 1.00 73.56 125 ASP A N 1
ATOM 951 C CA . ASP A 1 125 ? 11.510 -19.771 7.447 1.00 73.56 125 ASP A CA 1
ATOM 952 C C . ASP A 1 125 ? 12.859 -19.332 8.056 1.00 73.56 125 ASP A C 1
ATOM 954 O O . ASP A 1 125 ? 13.906 -19.828 7.642 1.00 73.56 125 ASP A O 1
ATOM 958 N N . PRO A 1 126 ? 12.869 -18.315 8.936 1.00 76.62 126 PRO A N 1
ATOM 959 C CA . PRO A 1 126 ? 14.102 -17.766 9.493 1.00 76.62 126 PRO A CA 1
ATOM 960 C C . PRO A 1 126 ? 14.713 -18.707 10.540 1.00 76.62 126 PRO A C 1
ATOM 962 O O . PRO A 1 126 ? 14.030 -19.122 11.474 1.00 76.62 126 PRO A O 1
ATOM 965 N N . ASP A 1 127 ? 16.021 -18.963 10.446 1.00 81.12 127 ASP A N 1
ATOM 966 C CA . ASP A 1 127 ? 16.748 -19.848 11.375 1.00 81.12 127 ASP A CA 1
ATOM 967 C C . ASP A 1 127 ? 16.736 -19.355 12.836 1.00 81.12 127 ASP A C 1
ATOM 969 O O . ASP A 1 127 ? 16.927 -20.135 13.771 1.00 81.12 127 ASP A O 1
ATOM 973 N N . ASP A 1 128 ? 16.528 -18.055 13.054 1.00 86.56 128 ASP A N 1
ATOM 974 C CA . ASP A 1 128 ? 16.602 -17.407 14.362 1.00 86.56 128 ASP A CA 1
ATOM 975 C C . ASP A 1 128 ? 15.244 -16.920 14.896 1.00 86.56 128 ASP A C 1
ATOM 977 O O . ASP A 1 128 ? 15.196 -16.138 15.853 1.00 86.56 128 ASP A O 1
ATOM 981 N N . GLY A 1 129 ? 14.124 -17.391 14.337 1.00 87.81 129 GLY A N 1
ATOM 982 C CA . GLY A 1 129 ? 12.803 -17.008 14.827 1.00 87.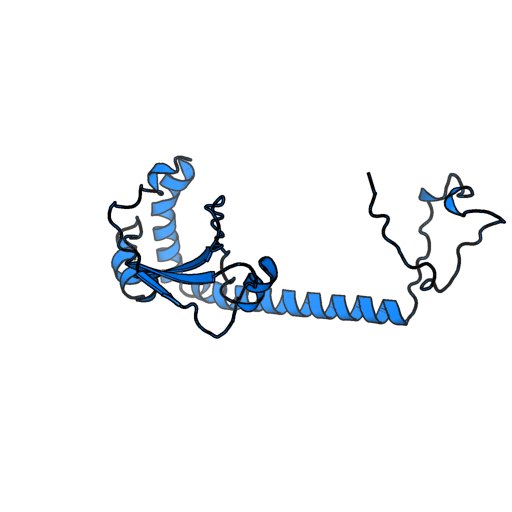81 129 GLY A CA 1
ATOM 983 C C . GLY A 1 129 ? 11.650 -17.876 14.341 1.00 87.81 129 GLY A C 1
ATOM 984 O O . GLY A 1 129 ? 11.814 -18.983 13.849 1.00 87.81 129 GLY A O 1
ATOM 985 N N . THR A 1 130 ? 10.437 -17.374 14.539 1.00 88.06 130 THR A N 1
ATOM 986 C CA . THR A 1 130 ? 9.200 -18.025 14.105 1.00 88.06 130 THR A CA 1
ATOM 987 C C . THR A 1 130 ? 8.378 -17.038 13.300 1.00 88.06 130 THR A C 1
ATOM 989 O O . THR A 1 130 ? 8.227 -15.884 13.701 1.00 88.06 130 THR A O 1
ATOM 992 N N . CYS A 1 131 ? 7.853 -17.491 12.161 1.00 88.25 131 CYS A N 1
ATOM 993 C CA . CYS A 1 131 ? 6.920 -16.728 11.348 1.00 88.25 131 CYS A CA 1
ATOM 994 C C . CYS A 1 131 ? 5.501 -17.282 11.510 1.00 88.25 131 CYS A C 1
ATOM 996 O O . CYS A 1 131 ? 5.242 -18.468 11.300 1.00 88.25 131 CYS A O 1
ATOM 998 N N . GLU A 1 132 ? 4.565 -16.405 11.847 1.00 90.38 132 GLU A N 1
ATOM 999 C CA . GLU A 1 132 ? 3.143 -16.709 11.940 1.00 90.38 132 GLU A CA 1
ATOM 1000 C C . GLU A 1 132 ? 2.341 -15.813 10.996 1.00 90.38 132 GLU A C 1
ATOM 1002 O O . GLU A 1 132 ? 2.733 -14.689 10.670 1.00 90.38 132 GLU A O 1
ATOM 1007 N N . THR A 1 133 ? 1.173 -16.289 10.578 1.00 90.75 133 THR A N 1
ATOM 1008 C CA . THR A 1 133 ? 0.170 -15.441 9.936 1.00 90.75 133 THR A CA 1
ATOM 1009 C C . THR A 1 133 ? -0.789 -14.939 11.002 1.00 90.75 133 THR A C 1
ATOM 1011 O O . THR A 1 133 ? -1.479 -15.724 11.656 1.00 90.75 133 THR A O 1
ATOM 1014 N N . ILE A 1 134 ? -0.887 -13.620 11.140 1.00 93.38 134 ILE A N 1
ATOM 1015 C CA . ILE A 1 134 ? -1.910 -12.974 11.958 1.00 93.38 134 ILE A CA 1
ATOM 1016 C C . ILE A 1 134 ? -3.019 -12.421 11.067 1.00 93.38 134 ILE A C 1
ATOM 1018 O O . ILE A 1 134 ? -2.777 -11.898 9.977 1.00 93.38 134 ILE A O 1
ATOM 1022 N N . ARG A 1 135 ? -4.263 -12.535 11.531 1.00 94.75 135 ARG A N 1
ATOM 1023 C CA . ARG A 1 135 ? -5.438 -12.017 10.825 1.00 94.75 135 ARG A CA 1
ATOM 1024 C C . ARG A 1 135 ? -6.499 -11.483 11.771 1.00 94.75 135 ARG A C 1
ATOM 1026 O O . ARG A 1 135 ? -6.733 -12.043 12.843 1.00 94.75 135 ARG A O 1
ATOM 1033 N N . PHE A 1 136 ? -7.214 -10.451 11.348 1.00 94.75 136 PHE A N 1
ATOM 1034 C CA . PHE A 1 136 ? -8.335 -9.889 12.101 1.00 94.75 136 PHE A CA 1
ATOM 1035 C C . PHE A 1 136 ? -9.439 -9.394 11.169 1.00 94.75 136 PHE A C 1
ATOM 1037 O O . PHE A 1 136 ? -9.188 -9.078 10.007 1.00 94.75 136 PHE A O 1
ATOM 1044 N N . ASP A 1 137 ? -10.670 -9.352 11.681 1.00 94.44 137 ASP A N 1
ATOM 1045 C CA . ASP A 1 137 ? -11.783 -8.749 10.947 1.00 94.44 137 ASP A CA 1
ATOM 1046 C C . ASP A 1 137 ? -11.552 -7.235 10.887 1.00 94.44 137 ASP A C 1
ATOM 1048 O O . ASP A 1 137 ? -11.487 -6.567 11.922 1.00 94.44 137 ASP A O 1
ATOM 1052 N N . SER A 1 138 ? -11.365 -6.707 9.678 1.00 92.38 138 SER A N 1
ATOM 1053 C CA . SER A 1 138 ? -11.044 -5.301 9.459 1.00 92.38 138 SER A CA 1
ATOM 1054 C C . SER A 1 138 ? -12.251 -4.433 9.828 1.00 92.38 138 SER A C 1
ATOM 1056 O O . SER A 1 138 ? -13.318 -4.597 9.232 1.00 92.38 138 SER A O 1
ATOM 1058 N N . PRO A 1 139 ? -12.116 -3.484 10.774 1.00 91.25 139 PRO A N 1
ATOM 1059 C CA . PRO A 1 139 ? -13.187 -2.546 11.095 1.00 91.25 139 PRO A CA 1
ATOM 1060 C C . PRO A 1 139 ? -13.259 -1.378 10.099 1.00 91.25 139 PRO A C 1
ATOM 1062 O O . PRO A 1 139 ? -14.065 -0.466 10.281 1.00 91.25 139 PRO A O 1
ATOM 1065 N N . PHE A 1 140 ? -12.378 -1.344 9.095 1.00 92.25 140 PHE A N 1
ATOM 1066 C CA . PHE A 1 140 ? -12.284 -0.224 8.174 1.00 92.25 140 PHE A CA 1
ATOM 1067 C C . PHE A 1 140 ? -13.509 -0.144 7.262 1.00 92.25 140 PHE A C 1
ATOM 1069 O O . PHE A 1 140 ? -13.940 -1.129 6.667 1.00 92.25 140 PHE A O 1
ATOM 1076 N N . MET A 1 141 ? -14.005 1.079 7.095 1.00 92.62 141 MET A N 1
ATOM 1077 C CA . MET A 1 141 ? -14.976 1.444 6.077 1.00 92.62 141 MET A CA 1
ATOM 1078 C C . MET A 1 141 ? -14.488 2.700 5.356 1.00 92.62 141 MET A C 1
ATOM 1080 O O . MET A 1 141 ? -13.958 3.603 6.012 1.00 92.62 141 MET A O 1
ATOM 1084 N N . PRO A 1 142 ? -14.682 2.810 4.030 1.00 93.50 142 PRO A N 1
ATOM 1085 C CA . PRO A 1 142 ? -14.381 4.041 3.318 1.00 93.50 142 PRO A CA 1
ATOM 1086 C C . PRO A 1 142 ? -15.116 5.231 3.941 1.00 93.50 142 PRO A C 1
ATOM 1088 O O . PRO A 1 142 ? -16.293 5.130 4.279 1.00 93.50 142 PRO A O 1
ATOM 1091 N N . VAL A 1 143 ? -14.452 6.384 4.045 1.00 93.56 143 VAL A N 1
ATOM 1092 C CA . VAL A 1 143 ? -15.101 7.593 4.585 1.00 93.56 143 VAL A CA 1
ATOM 1093 C C . VAL A 1 143 ? -16.255 8.063 3.689 1.00 93.56 143 VAL A C 1
ATOM 1095 O O . VAL A 1 143 ? -17.263 8.529 4.206 1.00 93.56 143 VAL A O 1
ATOM 1098 N N . ASN A 1 144 ? -16.141 7.912 2.362 1.00 95.38 144 ASN A N 1
ATOM 1099 C CA . ASN A 1 144 ? -17.218 8.209 1.417 1.00 95.38 144 ASN A CA 1
ATOM 1100 C C . ASN A 1 144 ? -18.309 7.117 1.490 1.00 95.38 144 ASN A C 1
ATOM 1102 O O . ASN A 1 144 ? -18.054 5.988 1.052 1.00 95.38 144 ASN A O 1
ATOM 1106 N N . PRO A 1 145 ? -19.534 7.431 1.962 1.00 95.19 145 PRO A N 1
ATOM 1107 C CA . PRO A 1 145 ? -20.601 6.440 2.121 1.00 95.19 145 PRO A CA 1
ATOM 1108 C C . PRO A 1 145 ? -21.022 5.765 0.814 1.00 95.19 145 PRO A C 1
ATOM 1110 O O . PRO A 1 145 ? -21.427 4.606 0.814 1.00 95.19 145 PRO A O 1
ATOM 1113 N N . ARG A 1 146 ? -20.859 6.444 -0.331 1.00 95.12 146 ARG A N 1
ATOM 1114 C CA . ARG A 1 146 ? -21.191 5.887 -1.656 1.00 95.12 146 ARG A CA 1
ATOM 1115 C C . ARG A 1 146 ? -20.367 4.647 -2.001 1.00 95.12 146 ARG A C 1
ATOM 1117 O O . ARG A 1 146 ? -20.765 3.865 -2.860 1.00 95.12 146 ARG A O 1
ATOM 1124 N N . LEU A 1 147 ? -19.213 4.474 -1.354 1.00 94.56 147 LEU A N 1
ATOM 1125 C CA . LEU A 1 147 ? -18.302 3.363 -1.604 1.00 94.56 147 LEU A CA 1
ATOM 1126 C C . LEU A 1 147 ? -18.593 2.132 -0.744 1.00 94.56 147 LEU A C 1
ATOM 1128 O O . LEU A 1 147 ? -18.026 1.080 -1.029 1.00 94.56 147 LEU A O 1
ATOM 1132 N N . HIS A 1 148 ? -19.450 2.232 0.278 1.00 94.81 148 HIS A N 1
ATOM 1133 C CA . HIS A 1 148 ? -19.655 1.176 1.278 1.00 94.81 148 HIS A CA 1
ATOM 1134 C C . HIS A 1 148 ? -20.102 -0.142 0.651 1.00 94.81 148 HIS A C 1
ATOM 1136 O O . HIS A 1 148 ? -19.438 -1.161 0.837 1.00 94.81 148 HIS A O 1
ATOM 1142 N N . ASP A 1 149 ? -21.153 -0.112 -0.167 1.00 94.00 149 ASP A N 1
ATOM 1143 C CA . ASP A 1 149 ? -21.691 -1.315 -0.806 1.00 94.00 149 ASP A CA 1
ATOM 1144 C C . ASP A 1 149 ? -20.665 -1.982 -1.724 1.00 94.00 149 ASP A C 1
ATOM 1146 O O . ASP A 1 149 ? -20.490 -3.200 -1.703 1.00 94.00 149 ASP A O 1
ATOM 1150 N N . ARG A 1 150 ? -19.953 -1.187 -2.535 1.00 91.81 150 ARG A N 1
ATOM 1151 C CA . ARG A 1 150 ? -18.919 -1.708 -3.441 1.00 91.81 150 ARG A CA 1
ATOM 1152 C C . ARG A 1 150 ? -17.747 -2.293 -2.658 1.00 91.81 150 ARG A C 1
ATOM 1154 O O . ARG A 1 150 ? -17.247 -3.351 -3.024 1.00 91.81 150 ARG A O 1
ATOM 1161 N N . TYR A 1 151 ? -17.330 -1.620 -1.591 1.00 93.19 151 TYR A N 1
ATOM 1162 C CA . TYR A 1 151 ? -16.233 -2.055 -0.737 1.00 93.19 151 TYR A CA 1
ATOM 1163 C C . TYR A 1 151 ? -16.553 -3.383 -0.041 1.00 93.19 151 TYR A C 1
ATOM 1165 O O . TYR A 1 151 ? -15.728 -4.295 -0.060 1.00 93.19 151 TYR A O 1
ATOM 1173 N N . LEU A 1 152 ? -17.765 -3.524 0.502 1.00 91.50 152 LEU A N 1
ATOM 1174 C CA . LEU A 1 152 ? -18.194 -4.710 1.249 1.00 91.50 152 LEU A CA 1
ATOM 1175 C C . LEU A 1 152 ? -18.506 -5.925 0.369 1.00 91.50 152 LEU A C 1
ATOM 1177 O O . LEU A 1 152 ? -18.470 -7.049 0.872 1.00 91.50 152 LEU A O 1
ATOM 1181 N N . LYS A 1 153 ? -18.777 -5.726 -0.929 1.00 94.38 153 LYS A N 1
ATOM 1182 C CA . LYS A 1 153 ? -18.916 -6.821 -1.907 1.00 94.38 153 LYS A CA 1
ATOM 1183 C C . LYS A 1 153 ? -17.619 -7.607 -2.101 1.00 94.38 153 LYS A C 1
ATOM 1185 O O . LYS A 1 153 ? -17.677 -8.783 -2.447 1.00 94.38 153 LYS A O 1
ATOM 1190 N N . HIS A 1 154 ? -16.460 -6.990 -1.876 1.00 91.62 154 HIS A N 1
ATOM 1191 C CA . HIS A 1 154 ? -15.176 -7.670 -1.989 1.00 91.62 154 HIS A CA 1
ATOM 1192 C C . HIS A 1 154 ? -14.791 -8.301 -0.645 1.00 91.62 154 HIS A C 1
ATOM 1194 O O . HIS A 1 154 ? -14.318 -7.619 0.263 1.00 91.62 154 HIS A O 1
ATOM 1200 N N . ALA A 1 155 ? -14.963 -9.619 -0.513 1.00 87.88 155 ALA A N 1
ATOM 1201 C CA . ALA A 1 155 ? -14.722 -10.339 0.742 1.00 87.88 155 ALA A CA 1
ATOM 1202 C C . ALA A 1 155 ? -13.310 -10.118 1.323 1.00 87.88 155 ALA A C 1
ATOM 1204 O O . ALA A 1 155 ? -13.176 -9.983 2.538 1.00 87.88 155 ALA A O 1
ATOM 1205 N N . GLY A 1 156 ? -12.284 -9.985 0.472 1.00 87.88 156 GLY A N 1
ATOM 1206 C CA . GLY A 1 156 ? -10.904 -9.716 0.903 1.00 87.88 156 GLY A CA 1
ATOM 1207 C C . GLY A 1 156 ? -10.717 -8.393 1.659 1.00 87.88 156 GLY A C 1
ATOM 1208 O O . GLY A 1 156 ? -9.787 -8.269 2.439 1.00 87.88 156 GLY A O 1
ATOM 1209 N N . ASN A 1 157 ? -11.637 -7.433 1.522 1.00 90.94 157 ASN A N 1
ATOM 1210 C CA . ASN A 1 157 ? -11.578 -6.178 2.277 1.00 90.94 157 ASN A CA 1
ATOM 1211 C C . ASN A 1 157 ? -11.969 -6.350 3.753 1.00 90.94 157 ASN A C 1
ATOM 1213 O O . ASN A 1 157 ? -11.707 -5.479 4.580 1.00 90.94 157 ASN A O 1
ATOM 1217 N N . ARG A 1 158 ? -12.641 -7.458 4.089 1.00 91.44 158 ARG A N 1
ATOM 1218 C CA . ARG A 1 158 ? -13.207 -7.695 5.423 1.00 91.44 158 ARG A CA 1
ATOM 1219 C C . ARG A 1 158 ? -12.198 -8.284 6.397 1.00 91.44 158 ARG A C 1
ATOM 1221 O O . ARG A 1 158 ? -12.465 -8.294 7.595 1.00 91.44 158 ARG A O 1
ATOM 1228 N N . VAL A 1 159 ? -11.071 -8.790 5.904 1.00 93.12 159 VAL A N 1
ATOM 1229 C CA . VAL A 1 159 ? -10.057 -9.452 6.722 1.00 93.12 159 VAL A CA 1
ATOM 1230 C C . VAL A 1 159 ? -8.702 -8.857 6.388 1.00 93.12 159 VAL A C 1
ATOM 1232 O O . VAL A 1 159 ? -8.265 -8.890 5.244 1.00 93.12 159 VAL A O 1
ATOM 1235 N N . ALA A 1 160 ? -8.041 -8.313 7.402 1.00 92.12 160 ALA A N 1
ATOM 1236 C CA . ALA A 1 160 ? -6.655 -7.900 7.291 1.00 92.12 160 ALA A CA 1
ATOM 1237 C C . ALA A 1 160 ? -5.750 -9.081 7.642 1.00 92.12 160 ALA A C 1
ATOM 1239 O O . ALA A 1 160 ? -6.029 -9.820 8.592 1.00 92.12 160 ALA A O 1
ATOM 1240 N N . HIS A 1 161 ? -4.669 -9.231 6.885 1.00 90.81 161 HIS A N 1
ATOM 1241 C CA . HIS A 1 161 ? -3.646 -10.250 7.076 1.00 90.81 161 HIS A CA 1
ATOM 1242 C C . HIS A 1 161 ? -2.286 -9.576 7.244 1.00 90.81 161 HIS A C 1
ATOM 1244 O O . HIS A 1 161 ? -2.015 -8.563 6.603 1.00 90.81 161 HIS A O 1
ATOM 1250 N N . ALA A 1 162 ? -1.432 -10.147 8.085 1.00 90.44 162 ALA A N 1
ATOM 1251 C CA . ALA A 1 162 ? -0.026 -9.783 8.166 1.00 90.44 162 ALA A CA 1
ATOM 1252 C C . ALA A 1 162 ? 0.821 -11.007 8.527 1.00 90.44 162 ALA A C 1
ATOM 1254 O O . ALA A 1 162 ? 0.335 -11.952 9.156 1.00 90.44 162 ALA A O 1
ATOM 1255 N N . ARG A 1 163 ? 2.097 -10.976 8.139 1.00 88.38 163 ARG A N 1
ATOM 1256 C CA . ARG A 1 163 ? 3.106 -11.908 8.643 1.00 88.38 163 ARG A CA 1
ATOM 1257 C C . ARG A 1 163 ? 3.742 -11.308 9.882 1.00 88.38 163 ARG A C 1
ATOM 1259 O O . ARG A 1 163 ? 4.120 -10.139 9.888 1.00 88.38 163 ARG A O 1
ATOM 1266 N N . TYR A 1 164 ? 3.829 -12.114 10.925 1.00 90.44 164 TYR A N 1
ATOM 1267 C CA . TYR A 1 164 ? 4.437 -11.743 12.184 1.00 90.44 164 TYR A CA 1
ATOM 1268 C C . TYR A 1 164 ? 5.640 -12.641 12.420 1.00 90.44 164 TYR A C 1
ATOM 1270 O O . TYR A 1 164 ? 5.492 -13.838 12.650 1.00 90.44 164 TYR A O 1
ATOM 1278 N N . TRP A 1 165 ? 6.830 -12.058 12.314 1.00 89.81 165 TRP A N 1
ATOM 1279 C CA . TRP A 1 165 ? 8.078 -12.722 12.653 1.00 89.81 165 TRP A CA 1
ATOM 1280 C C . TRP A 1 165 ? 8.585 -12.201 13.992 1.00 89.81 165 TRP A C 1
ATOM 1282 O O . TRP A 1 165 ? 8.609 -10.992 14.236 1.00 89.81 165 TRP A O 1
ATOM 1292 N N . PHE A 1 166 ? 8.973 -13.124 14.863 1.00 90.56 166 PHE A N 1
ATOM 1293 C CA . PHE A 1 166 ? 9.545 -12.810 16.160 1.00 90.56 166 PHE A CA 1
ATOM 1294 C C . PHE A 1 166 ? 10.602 -13.842 16.555 1.00 90.56 166 PHE A C 1
ATOM 1296 O O . PHE A 1 166 ? 10.568 -14.996 16.128 1.00 90.56 166 PHE A O 1
ATOM 1303 N N . HIS A 1 167 ? 11.537 -13.417 17.402 1.00 90.44 167 HIS A N 1
ATOM 1304 C CA . HIS A 1 167 ? 12.506 -14.307 18.035 1.00 90.44 167 HIS A CA 1
ATOM 1305 C C . HIS A 1 167 ? 11.915 -14.877 19.330 1.00 90.44 167 HIS A C 1
ATOM 1307 O O . HIS A 1 167 ? 11.157 -14.197 20.024 1.00 90.44 167 HIS A O 1
ATOM 1313 N N . GLY A 1 168 ? 12.276 -16.112 19.680 1.00 84.81 168 GLY A N 1
ATOM 1314 C CA . GLY A 1 168 ? 11.774 -16.789 20.883 1.00 84.81 168 GLY A CA 1
ATOM 1315 C C . GLY A 1 168 ? 12.480 -16.412 22.193 1.00 84.81 168 GLY A C 1
ATOM 1316 O O . GLY A 1 168 ? 12.144 -16.968 23.234 1.00 84.81 168 GLY A O 1
ATOM 1317 N N . ASP A 1 169 ? 13.475 -15.519 22.156 1.00 86.56 169 ASP A N 1
ATOM 1318 C CA . ASP A 1 169 ? 14.364 -15.239 23.289 1.00 86.56 169 ASP A CA 1
ATOM 1319 C C . ASP A 1 169 ? 13.888 -14.073 24.170 1.00 86.56 169 ASP A C 1
ATOM 1321 O O . ASP A 1 169 ? 13.625 -14.243 25.360 1.00 86.56 169 ASP A O 1
ATOM 1325 N N . LYS A 1 170 ? 13.791 -12.866 23.609 1.00 88.12 170 LYS A N 1
ATOM 1326 C CA . LYS A 1 170 ? 13.455 -11.640 24.339 1.00 88.12 170 LYS A CA 1
ATOM 1327 C C . LYS A 1 170 ? 12.658 -10.675 23.463 1.00 88.12 170 LYS A C 1
ATOM 1329 O O . LYS A 1 170 ? 12.816 -10.689 22.243 1.00 88.12 170 LYS A O 1
ATOM 1334 N N . PRO A 1 171 ? 11.866 -9.766 24.061 1.00 87.75 171 PRO A N 1
ATOM 1335 C CA . PRO A 1 171 ? 11.229 -8.690 23.313 1.00 87.75 171 PRO A CA 1
ATOM 1336 C C . PRO A 1 171 ? 12.261 -7.829 22.573 1.00 87.75 171 PRO A C 1
ATOM 1338 O O . PRO A 1 171 ? 13.290 -7.444 23.135 1.00 87.75 171 PRO A O 1
ATOM 1341 N N . ARG A 1 172 ? 11.966 -7.502 21.314 1.00 89.31 172 ARG A N 1
ATOM 1342 C CA . ARG A 1 172 ? 12.781 -6.637 20.451 1.00 89.31 172 ARG A CA 1
ATOM 1343 C C . ARG A 1 172 ? 11.917 -5.510 19.876 1.00 89.31 172 ARG A C 1
ATOM 1345 O O . ARG A 1 172 ? 10.692 -5.657 19.837 1.00 89.31 172 ARG A O 1
ATOM 1352 N N . PRO A 1 173 ? 12.517 -4.389 19.435 1.00 93.81 173 PRO A N 1
ATOM 1353 C CA . PRO A 1 173 ? 11.786 -3.362 18.700 1.00 93.81 173 PRO A CA 1
ATOM 1354 C C . PRO A 1 173 ? 10.991 -3.969 17.538 1.00 93.81 173 PRO A C 1
ATOM 1356 O O . PRO A 1 173 ? 11.513 -4.787 16.785 1.00 93.81 173 PRO A O 1
ATOM 1359 N N . THR A 1 174 ? 9.721 -3.586 17.410 1.00 92.88 174 THR A N 1
ATOM 1360 C CA . THR A 1 174 ? 8.841 -4.079 16.345 1.00 92.88 174 THR A CA 1
ATOM 1361 C C . THR A 1 174 ? 8.959 -3.192 15.114 1.00 92.88 174 THR A C 1
ATOM 1363 O O . THR A 1 174 ? 8.774 -1.979 15.203 1.00 92.88 174 THR A O 1
ATOM 1366 N N . ILE A 1 175 ? 9.221 -3.805 13.963 1.00 92.31 175 ILE A N 1
ATOM 1367 C CA . ILE A 1 175 ? 9.179 -3.147 12.657 1.00 92.31 175 ILE A CA 1
ATOM 1368 C C . ILE A 1 175 ? 7.852 -3.512 11.992 1.00 92.31 175 ILE A C 1
ATOM 1370 O O . ILE A 1 175 ? 7.491 -4.684 11.921 1.00 92.31 175 ILE A O 1
ATOM 1374 N N . VAL A 1 176 ? 7.130 -2.506 11.497 1.00 91.75 176 VAL A N 1
ATOM 1375 C CA . VAL A 1 176 ? 5.920 -2.701 10.690 1.00 91.75 176 VAL A CA 1
ATOM 1376 C C . VAL A 1 176 ? 6.257 -2.344 9.250 1.00 91.75 176 VAL A C 1
ATOM 1378 O O . VAL A 1 176 ? 6.395 -1.168 8.915 1.00 91.75 176 VAL A O 1
ATOM 1381 N N . ALA A 1 177 ? 6.411 -3.362 8.407 1.00 87.94 177 ALA A N 1
ATOM 1382 C CA . ALA A 1 177 ? 6.650 -3.189 6.981 1.00 87.94 177 ALA A CA 1
ATOM 1383 C C . ALA A 1 177 ? 5.318 -3.181 6.219 1.00 87.94 177 ALA A C 1
ATOM 1385 O O . ALA A 1 177 ? 4.529 -4.119 6.322 1.00 87.94 177 ALA A O 1
ATOM 1386 N N . ILE A 1 178 ? 5.070 -2.115 5.456 1.00 85.25 178 ILE A N 1
ATOM 1387 C CA . ILE A 1 178 ? 3.878 -1.953 4.614 1.00 85.25 178 ILE A CA 1
ATOM 1388 C C . ILE A 1 178 ? 4.355 -1.896 3.164 1.00 85.25 178 ILE A C 1
ATOM 1390 O O . ILE A 1 178 ? 5.144 -1.020 2.811 1.00 85.25 178 ILE A O 1
ATOM 1394 N N . HIS A 1 179 ? 3.903 -2.833 2.333 1.00 76.31 179 HIS A N 1
ATOM 1395 C CA . HIS A 1 179 ? 4.304 -2.898 0.929 1.00 76.31 179 HIS A CA 1
ATOM 1396 C C . HIS A 1 179 ? 3.501 -1.925 0.048 1.00 76.31 179 HIS A C 1
ATOM 1398 O O . HIS A 1 179 ? 2.412 -1.471 0.404 1.00 76.31 179 HIS A O 1
ATOM 1404 N N . GLY A 1 180 ? 4.054 -1.597 -1.123 1.00 70.62 180 GLY A N 1
ATOM 1405 C CA . GLY A 1 180 ? 3.406 -0.742 -2.121 1.00 70.62 180 GLY A CA 1
ATOM 1406 C C . GLY A 1 180 ? 2.346 -1.461 -2.969 1.00 70.62 180 GLY A C 1
ATOM 1407 O O . GLY A 1 180 ? 2.150 -2.676 -2.880 1.00 70.62 180 GLY A O 1
ATOM 1408 N N . PHE A 1 181 ? 1.670 -0.691 -3.827 1.00 52.62 181 PHE A N 1
ATOM 1409 C CA . PHE A 1 181 ? 0.695 -1.188 -4.804 1.00 52.62 181 PHE A CA 1
ATOM 1410 C C . PHE A 1 181 ? 1.373 -2.123 -5.824 1.00 52.62 181 PHE A C 1
ATOM 1412 O O . PHE A 1 181 ? 2.453 -1.808 -6.317 1.00 52.62 181 PHE A O 1
ATOM 1419 N N . SER A 1 182 ? 0.747 -3.266 -6.127 1.00 52.72 182 SER A N 1
ATOM 1420 C CA . SER A 1 182 ? 1.272 -4.346 -6.994 1.00 52.72 182 SER A CA 1
ATOM 1421 C C . SER A 1 182 ? 2.433 -5.182 -6.431 1.00 52.72 182 SER A C 1
ATOM 1423 O O . SER A 1 182 ? 2.911 -6.085 -7.115 1.00 52.72 182 SER A O 1
ATOM 1425 N N . ALA A 1 183 ? 2.853 -4.956 -5.184 1.00 48.56 183 ALA A N 1
ATOM 1426 C CA . ALA A 1 183 ? 3.895 -5.752 -4.529 1.00 48.56 183 ALA A CA 1
ATOM 1427 C C . ALA A 1 183 ? 3.383 -7.075 -3.915 1.00 48.56 183 ALA A C 1
ATOM 1429 O O . ALA A 1 183 ? 4.124 -7.734 -3.194 1.00 48.56 183 ALA A O 1
ATOM 1430 N N . ASP A 1 184 ? 2.149 -7.496 -4.218 1.00 47.50 184 ASP A N 1
ATOM 1431 C CA . ASP A 1 184 ? 1.622 -8.823 -3.842 1.00 47.50 184 ASP A CA 1
ATOM 1432 C C . ASP A 1 184 ? 2.314 -9.978 -4.595 1.00 47.50 184 ASP A C 1
ATOM 1434 O O . ASP A 1 184 ? 2.063 -11.149 -4.307 1.00 47.50 184 ASP A O 1
ATOM 1438 N N . LEU A 1 185 ? 3.223 -9.679 -5.538 1.00 50.22 185 LEU A N 1
ATOM 1439 C CA . LEU A 1 185 ? 4.203 -10.645 -6.039 1.00 50.22 185 LEU A CA 1
ATOM 1440 C C . LEU A 1 185 ? 5.202 -10.971 -4.919 1.00 50.22 185 LEU A C 1
ATOM 1442 O O . LEU A 1 185 ? 6.319 -10.462 -4.860 1.00 50.22 185 LEU A O 1
ATOM 1446 N N . TYR A 1 186 ? 4.743 -11.848 -4.035 1.00 50.09 186 TYR A N 1
ATOM 1447 C CA . TYR A 1 186 ? 5.351 -12.326 -2.797 1.00 50.09 186 TYR A CA 1
ATOM 1448 C C . TYR A 1 186 ? 6.853 -12.654 -2.909 1.00 50.09 186 TYR A C 1
ATOM 1450 O O . TYR A 1 186 ? 7.620 -12.366 -1.994 1.00 50.09 186 TYR A O 1
ATOM 1458 N N . LEU A 1 187 ? 7.287 -13.156 -4.072 1.00 49.09 187 LEU A N 1
ATOM 1459 C CA . LEU A 1 187 ? 8.686 -13.467 -4.394 1.00 49.09 187 LEU A CA 1
ATOM 1460 C C . LEU A 1 187 ? 9.646 -12.268 -4.295 1.00 49.09 187 LEU A C 1
ATOM 1462 O O . LEU A 1 187 ? 10.824 -12.465 -4.019 1.00 49.09 187 LEU A O 1
ATOM 1466 N N . VAL A 1 188 ? 9.176 -11.036 -4.520 1.00 50.81 188 VAL A N 1
ATOM 1467 C CA . VAL A 1 188 ? 10.031 -9.837 -4.442 1.00 50.81 188 VAL A CA 1
ATOM 1468 C C . VAL A 1 188 ? 10.158 -9.327 -3.001 1.00 50.81 188 VAL A C 1
ATOM 1470 O O . VAL A 1 188 ? 11.201 -8.791 -2.637 1.00 50.81 188 VAL A O 1
ATOM 1473 N N . ASN A 1 189 ? 9.138 -9.529 -2.159 1.00 50.12 189 ASN A N 1
ATOM 1474 C CA . ASN A 1 189 ? 9.155 -9.061 -0.770 1.00 50.12 189 ASN A CA 1
ATOM 1475 C C . ASN A 1 189 ? 9.999 -9.959 0.145 1.00 50.12 189 ASN A C 1
ATOM 1477 O O . ASN A 1 189 ? 10.627 -9.443 1.063 1.00 50.12 189 ASN A O 1
ATOM 1481 N N . GLU A 1 190 ? 10.055 -11.273 -0.101 1.00 51.53 190 GLU A N 1
ATOM 1482 C CA . GLU A 1 190 ? 10.888 -12.190 0.698 1.00 51.53 190 GLU A CA 1
ATOM 1483 C C . GLU A 1 190 ? 12.388 -11.875 0.575 1.00 51.53 190 GLU A C 1
ATOM 1485 O O . GLU A 1 190 ? 13.108 -11.968 1.564 1.00 51.53 190 GLU A O 1
ATOM 1490 N N . TRP A 1 191 ? 12.856 -11.397 -0.587 1.00 50.25 191 TRP A N 1
ATOM 1491 C CA . TRP A 1 191 ? 14.266 -11.028 -0.792 1.00 50.25 191 TRP A CA 1
ATOM 1492 C C . TRP A 1 191 ? 14.719 -9.821 0.045 1.00 50.25 191 TRP A C 1
ATOM 1494 O O . TRP A 1 191 ? 15.910 -9.641 0.261 1.00 50.25 191 TRP A O 1
ATOM 1504 N N . PHE A 1 192 ? 13.789 -8.991 0.529 1.00 48.59 192 PHE A N 1
ATOM 1505 C CA . PHE A 1 192 ? 14.115 -7.881 1.432 1.00 48.59 192 PHE A CA 1
ATOM 1506 C C . PHE A 1 192 ? 14.369 -8.327 2.880 1.00 48.59 192 PHE A C 1
ATOM 1508 O O . PHE A 1 192 ? 14.911 -7.539 3.655 1.00 48.59 192 PHE A O 1
ATOM 1515 N N . PHE A 1 193 ? 13.959 -9.544 3.252 1.00 49.38 193 PHE A N 1
ATOM 1516 C CA . PHE A 1 193 ? 14.041 -10.056 4.624 1.00 49.38 193 PHE A CA 1
ATOM 1517 C C . PHE A 1 193 ? 14.882 -11.336 4.763 1.00 49.38 193 PHE A C 1
ATOM 1519 O O . PHE A 1 193 ? 15.053 -11.799 5.890 1.00 49.38 193 PHE A O 1
ATOM 1526 N N . ALA A 1 194 ? 15.372 -11.896 3.650 1.00 44.62 194 ALA A N 1
ATOM 1527 C CA . ALA A 1 194 ? 16.328 -13.005 3.606 1.00 44.62 194 ALA A CA 1
ATOM 1528 C C . ALA A 1 194 ? 17.784 -12.527 3.734 1.00 44.62 194 ALA A C 1
ATOM 1530 O O . ALA A 1 194 ? 18.081 -11.390 3.298 1.00 44.62 194 ALA A O 1
#

Foldseek 3Di:
DDDPPPCPPPVFAPDDDPDDPDDRVVVQDPCNVVDDDPRPGHPVVVVVVVVVVVVVCVVVVVVVVVVCVVVVVLVPPVVNVVVVVVVVVVCVVVVVVVDPCVFDPDDDPDFDKDKDADDPPPDPDDPFWGKIKIKTQDPDDHPPPVCRVVQVVPVVSGMDIDIDIDGPPDDDDDDDDDDDPPPPVVVVVSVVVD

Radius of gyration: 27.51 Å; chains: 1; bounding box: 79×44×51 Å

Sequence (194 aa):
MSSVLSRIRHGTASSEPSGSDGPWWETLPESFAESEEPFALETGDKVRVASTAVIDVGIRTAAASAVAGLALPLGYHPRELRRALDDVAFYLPMAQSGDATRFFKAPPKGVRVRTSPADWYPRFDPDDGTCETIRFDSPFMPVNPRLHDRYLKHAGNRVAHARYWFHGDKPRPTIVAIHGFSADLYLVNEWFFA

pLDDT: mean 77.15, std 17.62, range [33.66, 96.25]

Secondary structure (DSSP, 8-state):
---------GGGBSS-----SS-GGGS--TTGGGS-----B-HHHHHHHHHHHHHHHHHHHHHHHHHHHHHHHHHH-HHHHHHH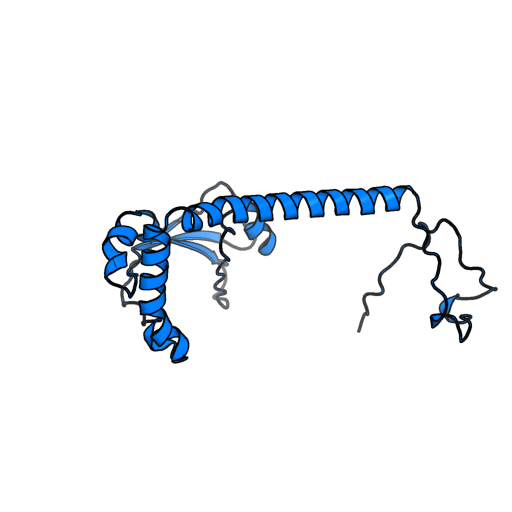HHHHHHHHHHHHT--GGGT-PPPPTT--EEEEEPPSSS----TTSEEEEEEEE-----SSGGGHHHHHHSGGGGEEEEEEEE-SSS--PPP-----TTTT-HHHHHTTT-